Protein AF-A0A968YRN5-F1 (afdb_monomer_lite)

Secondary structure (DSSP, 8-state):
----------------TTSHHHHHHHHHHHTT------GGG----EEEHHHHHHHHHHHHTT-TT----HHHHHHHEEEESSTTGGG--GGGG-TT--SPPPPSS---S-SEEE-SEEEEEEETTTTEEEEEEESSHHHHHHHHHSTTSTTSTT-SEEEEEETTEEE-EEEEEE-TTS-EEE--HHHHHHT-S-TT---EEEEEEE--

pLDDT: mean 83.51, std 21.89, range [28.44, 98.69]

Sequence (208 aa):
MFSSKDLTIRADIAPFDSAQGAISSWLSGAEASGKLFPRNHLMSLMCTLSQIAEQAVAATADDPDGGLKIDELYRLLDVSGTQNKHIANRLNRDPNVYYFRPRESPLTGDEPIYGQFLSLAYGSHDPYALLQDYDNLALLEASILSDGGFVNPFTTFLIAFIDFRAVSYEITYRSRNNPVVLFNKQNQYDGSDSVREEYKERQLQWQR

Radius of gyration: 17.97 Å; chains: 1; bounding box: 48×43×48 Å

Structure (mmCIF, N/CA/C/O backbone):
data_AF-A0A968YRN5-F1
#
_entry.id   AF-A0A968YRN5-F1
#
loop_
_atom_site.group_PDB
_atom_site.id
_atom_site.type_symbol
_atom_site.label_atom_id
_atom_site.label_alt_id
_atom_site.label_comp_id
_atom_site.label_asym_id
_atom_site.label_entity_id
_atom_site.label_seq_id
_atom_site.pdbx_PDB_ins_code
_atom_site.Cartn_x
_atom_site.Cartn_y
_atom_site.Cartn_z
_atom_site.occupancy
_atom_site.B_iso_or_equiv
_atom_site.auth_seq_id
_atom_site.auth_comp_id
_atom_site.auth_asym_id
_atom_site.auth_atom_id
_atom_site.pdbx_PDB_model_num
ATOM 1 N N . MET A 1 1 ? 4.902 24.097 18.182 1.00 31.28 1 MET A N 1
ATOM 2 C CA . MET A 1 1 ? 3.453 23.957 18.429 1.00 31.28 1 MET A CA 1
ATOM 3 C C . MET A 1 1 ? 2.832 23.733 17.061 1.00 31.28 1 MET A C 1
ATOM 5 O O . MET A 1 1 ? 2.596 24.699 16.349 1.00 31.28 1 MET A O 1
ATOM 9 N N . PHE A 1 2 ? 2.771 22.477 16.617 1.00 28.44 2 PHE A N 1
ATOM 10 C CA . PHE A 1 2 ? 2.291 22.124 15.279 1.00 28.44 2 PHE A CA 1
ATOM 11 C C . PHE A 1 2 ? 0.828 21.693 15.385 1.00 28.44 2 PHE A C 1
ATOM 13 O O . PHE A 1 2 ? 0.452 20.994 16.321 1.00 28.44 2 PHE A O 1
ATOM 20 N N . SER A 1 3 ? -0.000 22.206 14.479 1.00 30.12 3 SER A N 1
ATOM 21 C CA . SER A 1 3 ? -1.432 21.920 14.400 1.00 30.12 3 SER A CA 1
ATOM 22 C C . SER A 1 3 ? -1.632 20.479 13.934 1.00 30.12 3 SER A C 1
ATOM 24 O O . SER A 1 3 ? -1.200 20.153 12.832 1.00 30.12 3 SER A O 1
ATOM 26 N N . SER A 1 4 ? -2.306 19.644 14.730 1.00 31.81 4 SER A N 1
ATOM 27 C CA . SER A 1 4 ? -2.742 18.304 14.321 1.00 31.81 4 SER A CA 1
ATOM 28 C C . SER A 1 4 ? -3.777 18.439 13.202 1.00 31.81 4 SER A C 1
ATOM 30 O O . SER A 1 4 ? -4.922 18.821 13.449 1.00 31.81 4 SER A O 1
ATOM 32 N N . LYS A 1 5 ? -3.374 18.203 11.956 1.00 39.28 5 LYS A N 1
ATOM 33 C CA . LYS A 1 5 ? -4.322 17.940 10.873 1.00 39.28 5 LYS A CA 1
ATOM 34 C C . LYS A 1 5 ? -4.472 16.429 10.770 1.00 39.28 5 LYS A C 1
ATOM 36 O O . LYS A 1 5 ? -3.469 15.723 10.759 1.00 39.28 5 LYS A O 1
ATOM 41 N N . ASP A 1 6 ? -5.712 15.958 10.750 1.00 45.03 6 ASP A N 1
ATOM 42 C CA . ASP A 1 6 ? -6.029 14.549 10.554 1.00 45.03 6 ASP A CA 1
ATOM 43 C C . ASP A 1 6 ? -5.415 14.066 9.237 1.00 45.03 6 ASP A C 1
ATOM 45 O O . ASP A 1 6 ? -5.798 14.524 8.160 1.00 45.03 6 ASP A O 1
ATOM 49 N N . LEU A 1 7 ? -4.462 13.136 9.331 1.00 41.16 7 LEU A N 1
ATOM 50 C CA . LEU A 1 7 ? -3.933 12.371 8.204 1.00 41.16 7 LEU A CA 1
ATOM 51 C C . LEU A 1 7 ? -4.995 11.350 7.779 1.00 41.16 7 LEU A C 1
ATOM 53 O O . LEU A 1 7 ? -4.900 10.150 8.017 1.00 41.16 7 LEU A O 1
ATOM 57 N N . THR A 1 8 ? -6.075 11.867 7.203 1.00 49.34 8 THR A N 1
ATOM 58 C CA . THR A 1 8 ? -6.992 11.081 6.387 1.00 49.34 8 THR A CA 1
ATOM 59 C C . THR A 1 8 ? -6.392 11.040 4.990 1.00 49.34 8 THR A C 1
ATOM 61 O O . THR A 1 8 ? -6.122 12.096 4.422 1.00 49.34 8 THR A O 1
ATOM 64 N N . ILE A 1 9 ? -6.203 9.849 4.420 1.00 45.38 9 ILE A N 1
ATOM 65 C CA . ILE A 1 9 ? -5.901 9.701 2.991 1.00 45.38 9 ILE A CA 1
ATOM 66 C C . ILE A 1 9 ? -7.139 10.199 2.234 1.00 45.38 9 ILE A C 1
ATOM 68 O O . ILE A 1 9 ? -8.093 9.449 2.019 1.00 45.38 9 ILE A O 1
ATOM 72 N N . ARG A 1 10 ? -7.174 11.494 1.913 1.00 37.00 10 ARG A N 1
ATOM 73 C CA . ARG A 1 10 ? -8.228 12.124 1.117 1.00 37.00 10 ARG A CA 1
ATOM 74 C C . ARG A 1 10 ? -7.795 12.065 -0.332 1.00 37.00 10 ARG A C 1
ATOM 76 O O . ARG A 1 10 ? -7.023 12.890 -0.800 1.00 37.00 10 ARG A O 1
ATOM 83 N N . ALA A 1 11 ? -8.271 11.053 -1.039 1.00 36.88 11 ALA A N 1
ATOM 84 C CA . ALA A 1 11 ? -8.127 11.020 -2.476 1.00 36.88 11 ALA A CA 1
ATOM 85 C C . ALA A 1 11 ? -9.247 11.894 -3.068 1.00 36.88 11 ALA A C 1
ATOM 87 O O . ALA A 1 11 ? -10.305 11.386 -3.430 1.00 36.88 11 ALA A O 1
ATOM 88 N N . ASP A 1 12 ? -9.033 13.211 -3.152 1.00 31.77 12 ASP A N 1
ATOM 89 C CA . ASP A 1 12 ? -9.862 14.090 -3.991 1.00 31.77 12 ASP A CA 1
ATOM 90 C C . ASP A 1 12 ? -9.529 13.794 -5.466 1.00 31.77 12 ASP A C 1
ATOM 92 O O . ASP A 1 12 ? -8.864 14.554 -6.170 1.00 31.77 12 ASP A O 1
ATOM 96 N N . ILE A 1 13 ? -9.938 12.614 -5.935 1.00 39.38 13 ILE A N 1
ATOM 97 C CA . ILE A 1 13 ? -9.796 12.204 -7.329 1.00 39.38 13 ILE A CA 1
ATOM 98 C C . ILE A 1 13 ? -10.932 12.873 -8.096 1.00 39.38 13 ILE A C 1
ATOM 100 O O . ILE A 1 13 ? -12.109 12.613 -7.838 1.00 39.38 13 ILE A O 1
ATOM 104 N N . ALA A 1 14 ? -10.582 13.737 -9.051 1.00 31.06 14 ALA A N 1
ATOM 105 C CA . ALA A 1 14 ? -11.546 14.343 -9.961 1.00 31.06 14 ALA A CA 1
ATOM 106 C C . ALA A 1 14 ? -12.460 13.257 -10.571 1.00 31.06 14 ALA A C 1
ATOM 108 O O . ALA A 1 14 ? -11.957 12.223 -11.027 1.00 31.06 14 ALA A O 1
ATOM 109 N N . PRO A 1 15 ? -13.792 13.449 -10.593 1.00 30.72 15 PRO A N 1
ATOM 110 C CA . PRO A 1 15 ? -14.702 12.430 -11.087 1.00 30.72 15 PRO A CA 1
ATOM 111 C C . PRO A 1 15 ? -14.447 12.176 -12.575 1.00 30.72 15 PRO A C 1
ATOM 113 O O . PRO A 1 15 ? -14.659 13.040 -13.424 1.00 30.72 15 PRO A O 1
ATOM 116 N N . PHE A 1 16 ? -14.007 10.960 -12.901 1.00 37.69 16 PHE A N 1
ATOM 117 C CA . PHE A 1 16 ? -14.060 10.451 -14.268 1.00 37.69 16 PHE A CA 1
ATOM 118 C C . PHE A 1 16 ? -15.520 10.063 -14.552 1.00 37.69 16 PHE A C 1
ATOM 120 O O . PHE A 1 16 ? -15.963 8.949 -14.246 1.00 37.69 16 PHE A O 1
ATOM 127 N N . ASP A 1 17 ? -16.290 11.035 -15.044 1.00 40.09 17 ASP A N 1
ATOM 128 C CA . ASP A 1 17 ? -17.715 10.917 -15.357 1.00 40.09 17 ASP A CA 1
ATOM 129 C C . ASP A 1 17 ? -17.948 9.834 -16.425 1.00 40.09 17 ASP A C 1
ATOM 131 O O . ASP A 1 17 ? -17.623 10.016 -17.598 1.00 40.09 17 ASP A O 1
ATOM 135 N N . SER A 1 18 ? -18.460 8.669 -15.999 1.00 38.66 18 SER A N 1
ATOM 136 C CA . SER A 1 18 ? -19.263 7.710 -16.801 1.00 38.66 18 SER A CA 1
ATOM 137 C C . SER A 1 18 ? -19.484 6.337 -16.135 1.00 38.66 18 SER A C 1
ATOM 139 O O . SER A 1 18 ? -20.292 5.561 -16.637 1.00 38.66 18 SER A O 1
ATOM 141 N N . ALA A 1 19 ? -18.847 6.013 -14.998 1.00 42.69 19 ALA A N 1
ATOM 142 C CA . ALA A 1 19 ? -18.940 4.664 -14.397 1.00 42.69 19 ALA A CA 1
ATOM 143 C C . ALA A 1 19 ? -19.645 4.572 -13.023 1.00 42.69 19 ALA A C 1
ATOM 145 O O . ALA A 1 19 ? -19.962 3.470 -12.572 1.00 42.69 19 ALA A O 1
ATOM 146 N N . GLN A 1 20 ? -19.931 5.696 -12.351 1.00 42.44 20 GLN A N 1
ATOM 147 C CA . GLN A 1 20 ? -20.447 5.692 -10.967 1.00 42.44 20 GLN A CA 1
ATOM 148 C C . GLN A 1 20 ? -21.847 5.059 -10.826 1.00 42.44 20 GLN A C 1
ATOM 150 O O . GLN A 1 20 ? -22.146 4.451 -9.800 1.00 42.44 20 GLN A O 1
ATOM 155 N N . GLY A 1 21 ? -22.677 5.101 -11.875 1.00 36.44 21 GLY A N 1
ATOM 156 C CA . GLY A 1 21 ? -23.994 4.449 -11.875 1.00 36.44 21 GLY A CA 1
ATOM 157 C C . GLY A 1 21 ? -23.947 2.913 -11.907 1.00 36.44 21 GLY A C 1
ATOM 158 O O . GLY A 1 21 ? 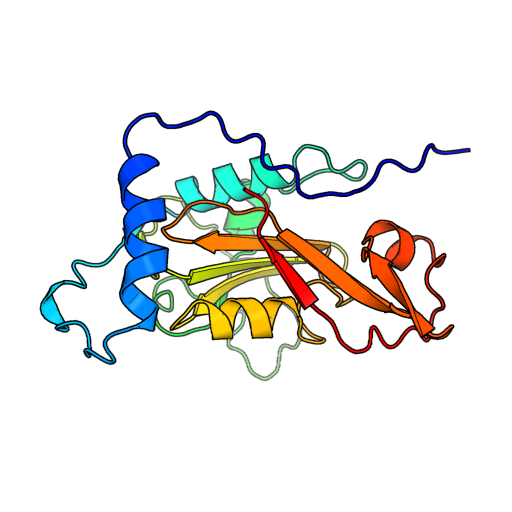-24.886 2.265 -11.451 1.00 36.44 21 GLY A O 1
ATOM 159 N N . ALA A 1 22 ? -22.861 2.313 -12.405 1.00 45.03 22 ALA A N 1
ATOM 160 C CA . ALA A 1 22 ? -22.759 0.860 -12.556 1.00 45.03 22 ALA A CA 1
ATOM 161 C C . ALA A 1 22 ? -22.313 0.158 -11.260 1.00 45.03 22 ALA A C 1
ATOM 163 O O . ALA A 1 22 ? -22.795 -0.930 -10.951 1.00 45.03 22 ALA A O 1
ATOM 164 N N . ILE A 1 23 ? -21.450 0.795 -10.463 1.00 45.28 23 ILE A N 1
ATOM 165 C CA . ILE A 1 23 ? -20.822 0.176 -9.283 1.00 45.28 23 ILE A CA 1
ATOM 166 C C . ILE A 1 23 ? -21.819 0.047 -8.114 1.00 45.28 23 ILE A C 1
ATOM 168 O O . ILE A 1 23 ? -21.906 -1.007 -7.483 1.00 45.28 23 ILE A O 1
ATOM 172 N N . SER A 1 24 ? -22.661 1.064 -7.880 1.00 45.34 24 SER A N 1
ATOM 173 C CA . SER A 1 24 ? -23.680 1.028 -6.814 1.00 45.34 24 SER A CA 1
ATOM 174 C C . SER A 1 24 ? -24.772 -0.021 -7.056 1.00 45.34 24 SER A C 1
ATOM 176 O O . SER A 1 24 ? -25.345 -0.531 -6.099 1.00 45.34 24 SER A O 1
ATOM 178 N N . SER A 1 25 ? -25.065 -0.352 -8.317 1.00 48.12 25 SER A N 1
ATOM 179 C CA . SER A 1 25 ? -26.022 -1.406 -8.676 1.00 48.12 25 SER A CA 1
ATOM 180 C C . SER A 1 25 ? -25.435 -2.815 -8.522 1.00 48.12 25 SER A C 1
ATOM 182 O O . SER A 1 25 ? -26.197 -3.774 -8.396 1.00 48.12 25 SER A O 1
ATOM 184 N N . TRP A 1 26 ? -24.108 -2.959 -8.563 1.00 46.97 26 TRP A N 1
ATOM 185 C CA . TRP A 1 26 ? -23.420 -4.253 -8.534 1.00 46.97 26 TRP A CA 1
ATOM 186 C C . TRP A 1 26 ? -23.184 -4.767 -7.110 1.00 46.97 26 TRP A C 1
ATOM 188 O O . TRP A 1 26 ? -23.386 -5.954 -6.849 1.00 46.97 26 TRP A O 1
ATOM 198 N N . LEU A 1 27 ? -22.840 -3.880 -6.170 1.00 43.62 27 LEU A N 1
ATOM 199 C CA . LEU A 1 27 ? -22.570 -4.263 -4.778 1.00 43.62 27 LEU A CA 1
ATOM 200 C C . LEU A 1 27 ? -23.826 -4.751 -4.035 1.00 43.62 27 LEU A C 1
ATOM 202 O O . LEU A 1 27 ? -23.735 -5.653 -3.211 1.00 43.62 27 LEU A O 1
ATOM 206 N N . SER A 1 28 ? -25.015 -4.244 -4.374 1.00 49.50 28 SER A N 1
ATOM 207 C CA . SER A 1 28 ? -26.273 -4.662 -3.730 1.00 49.50 28 SER A CA 1
ATOM 208 C C . SER A 1 28 ? -26.855 -5.982 -4.265 1.00 49.50 28 SER A C 1
ATOM 210 O O . SER A 1 28 ? -27.760 -6.539 -3.650 1.00 49.50 28 SER A O 1
ATOM 212 N N . GLY A 1 29 ? -26.380 -6.484 -5.412 1.00 43.81 29 GLY A N 1
ATOM 213 C CA . GLY A 1 29 ? -26.919 -7.693 -6.057 1.00 43.81 29 GLY A CA 1
ATOM 214 C C . GLY A 1 29 ? -26.099 -8.968 -5.831 1.00 43.81 29 GLY A C 1
ATOM 215 O O . GLY A 1 29 ? -26.634 -10.075 -5.939 1.00 43.81 29 GLY A O 1
ATOM 216 N N . ALA A 1 30 ? -24.807 -8.837 -5.519 1.00 47.12 30 ALA A N 1
ATOM 217 C CA . ALA A 1 30 ? -23.885 -9.970 -5.431 1.00 47.12 30 ALA A CA 1
ATOM 218 C C . ALA A 1 30 ? -24.020 -10.783 -4.128 1.00 47.12 30 ALA A C 1
ATOM 220 O O . ALA A 1 30 ? -23.778 -11.990 -4.146 1.00 47.12 30 ALA A O 1
ATOM 221 N N . GLU A 1 31 ? -24.485 -10.178 -3.030 1.00 47.06 31 GLU A N 1
ATOM 222 C CA . GLU A 1 31 ? -24.644 -10.871 -1.739 1.00 47.06 31 GLU A CA 1
ATOM 223 C C . GLU A 1 31 ? -25.783 -11.910 -1.729 1.00 47.06 31 GLU A C 1
ATOM 225 O O . GLU A 1 31 ? -25.798 -12.805 -0.887 1.00 47.06 31 GLU A O 1
ATOM 230 N N . ALA A 1 32 ? -26.721 -11.858 -2.683 1.00 46.09 32 ALA A N 1
ATOM 231 C CA . ALA A 1 32 ? -27.958 -12.637 -2.596 1.00 46.09 32 ALA A CA 1
ATOM 232 C C . ALA A 1 32 ? -27.962 -13.990 -3.338 1.00 46.09 32 ALA A C 1
ATOM 234 O O . ALA A 1 32 ? -28.905 -14.757 -3.151 1.00 46.09 32 ALA A O 1
ATOM 235 N N . SER A 1 33 ? -26.986 -14.310 -4.204 1.00 48.47 33 SER A N 1
ATOM 236 C CA . SER A 1 33 ? -27.190 -15.413 -5.173 1.00 48.47 33 SER A CA 1
ATOM 237 C C . SER A 1 33 ? -26.200 -16.576 -5.176 1.00 48.47 33 SER A C 1
ATOM 239 O O . SER A 1 33 ? -26.495 -17.567 -5.842 1.00 48.47 33 SER A O 1
ATOM 241 N N . GLY A 1 34 ? -25.066 -16.525 -4.468 1.00 47.88 34 GLY A N 1
ATOM 242 C CA . GLY A 1 34 ? -24.124 -17.660 -4.409 1.00 47.88 34 GLY A CA 1
ATOM 243 C C . GLY A 1 34 ? -23.672 -18.202 -5.779 1.00 47.88 34 GLY A C 1
ATOM 244 O O . GLY A 1 34 ? -23.211 -19.339 -5.882 1.00 47.88 34 GLY A O 1
ATOM 245 N N . LYS A 1 35 ? -23.835 -17.424 -6.858 1.00 45.25 35 LYS A N 1
ATOM 246 C CA . LYS A 1 35 ? -23.480 -17.842 -8.211 1.00 45.25 35 LYS A CA 1
ATOM 247 C C . LYS A 1 35 ? -21.994 -17.596 -8.424 1.00 45.25 35 LYS A C 1
ATOM 249 O O . LYS A 1 35 ? -21.553 -16.456 -8.510 1.00 45.25 35 LYS A O 1
ATOM 254 N N . LEU A 1 36 ? -21.244 -18.690 -8.544 1.00 47.19 36 LEU A N 1
ATOM 255 C CA . LEU A 1 36 ? -19.905 -18.708 -9.129 1.00 47.19 36 LEU A CA 1
ATOM 256 C C . LEU A 1 36 ? -19.947 -17.966 -10.470 1.00 47.19 36 LEU A C 1
ATOM 258 O O . LEU A 1 36 ? -20.585 -18.423 -11.423 1.00 47.19 36 LEU A O 1
ATOM 262 N N . PHE A 1 37 ? -19.295 -16.807 -10.528 1.00 48.84 37 PHE A N 1
ATOM 263 C CA . PHE A 1 37 ? -19.162 -16.040 -11.757 1.00 48.84 37 PHE A CA 1
ATOM 264 C C . PHE A 1 37 ? -18.424 -16.887 -12.811 1.00 48.84 37 PHE A C 1
ATOM 266 O O . PHE A 1 37 ? -17.417 -17.531 -12.494 1.00 48.84 37 PHE A O 1
ATOM 273 N N . PRO A 1 38 ? -18.910 -16.940 -14.065 1.00 48.22 38 PRO A N 1
ATOM 274 C CA . PRO A 1 38 ? -18.258 -17.712 -15.112 1.00 48.22 38 PRO A CA 1
ATOM 275 C C . PRO A 1 38 ? -16.843 -17.172 -15.371 1.00 48.22 38 PRO A C 1
ATOM 277 O O . PRO A 1 38 ? -16.665 -16.002 -15.705 1.00 48.22 38 PRO A O 1
ATOM 280 N N . ARG A 1 39 ? -15.844 -18.064 -15.277 1.00 49.31 39 ARG A N 1
ATOM 281 C CA . ARG A 1 39 ? -14.395 -17.817 -15.473 1.00 49.31 39 ARG A CA 1
ATOM 282 C C . ARG A 1 39 ? -14.017 -17.047 -16.751 1.00 49.31 39 ARG A C 1
ATOM 284 O O . ARG A 1 39 ? -12.911 -16.531 -16.829 1.00 49.31 39 ARG A O 1
ATOM 291 N N . ASN A 1 40 ? -14.913 -16.944 -17.732 1.00 45.72 40 ASN A N 1
ATOM 292 C CA . ASN A 1 40 ? -14.631 -16.362 -19.047 1.00 45.72 40 ASN A CA 1
ATOM 293 C C . ASN A 1 40 ? -14.912 -14.849 -19.152 1.00 45.72 40 ASN A C 1
ATOM 295 O O . ASN A 1 40 ? -14.688 -14.279 -20.216 1.00 45.72 40 ASN A O 1
ATOM 299 N N . HIS A 1 41 ? -15.362 -14.188 -18.076 1.00 47.00 41 HIS A N 1
ATOM 300 C CA . HIS A 1 41 ? -15.411 -12.717 -18.000 1.00 47.00 41 HIS A CA 1
ATOM 301 C C . HIS A 1 41 ? -14.213 -12.086 -17.278 1.00 47.00 41 HIS A C 1
ATOM 303 O O . HIS A 1 41 ? -14.135 -10.867 -17.177 1.00 47.00 41 HIS A O 1
ATOM 309 N N . LEU A 1 42 ? -13.217 -12.897 -16.908 1.00 50.34 42 LEU A N 1
ATOM 310 C CA . LEU A 1 42 ? -11.849 -12.448 -16.648 1.00 50.34 42 LEU A CA 1
ATOM 311 C C . LEU A 1 42 ? -11.151 -12.095 -17.978 1.00 50.34 42 LEU A C 1
ATOM 313 O O . LEU A 1 42 ? -10.061 -12.585 -18.268 1.00 50.34 42 LEU A O 1
ATOM 317 N N . MET A 1 43 ? -11.775 -11.263 -18.827 1.00 50.66 43 MET A N 1
ATOM 318 C CA . MET A 1 43 ? -10.963 -10.418 -19.700 1.00 50.66 43 MET A CA 1
ATOM 319 C C . MET A 1 43 ? -10.163 -9.576 -18.730 1.00 50.66 43 MET A C 1
ATOM 321 O O . MET A 1 43 ? -10.747 -8.770 -18.014 1.00 50.66 43 MET A O 1
ATOM 325 N N . SER A 1 44 ? -8.883 -9.920 -18.615 1.00 59.19 44 SER A N 1
ATOM 326 C CA . SER A 1 44 ? -7.979 -9.432 -17.592 1.00 59.19 44 SER A CA 1
ATOM 327 C C . SER A 1 44 ? -8.203 -7.944 -17.387 1.00 59.19 44 SER A C 1
ATOM 329 O O . SER A 1 44 ? -7.821 -7.144 -18.242 1.00 59.19 44 SER A O 1
ATOM 331 N N . LEU A 1 45 ? -8.863 -7.586 -16.282 1.00 79.06 45 LEU A N 1
ATOM 332 C CA . LEU A 1 45 ? -8.838 -6.222 -15.793 1.00 79.06 45 LEU A CA 1
ATOM 333 C C . LEU A 1 45 ? -7.347 -5.879 -15.751 1.00 79.06 45 LEU A C 1
ATOM 335 O O . LEU A 1 45 ? -6.554 -6.607 -15.145 1.00 79.06 45 LEU A O 1
ATOM 339 N N . MET A 1 46 ? -6.965 -4.877 -16.535 1.00 90.56 46 MET A N 1
ATOM 340 C CA . MET A 1 46 ? -5.586 -4.463 -16.719 1.00 90.56 46 MET A CA 1
ATOM 341 C C . MET A 1 46 ? -5.537 -2.942 -16.723 1.00 90.56 46 MET A C 1
ATOM 343 O O . MET A 1 46 ? -6.331 -2.294 -17.407 1.00 90.56 46 MET A O 1
ATOM 347 N N . CYS A 1 47 ? -4.578 -2.393 -15.995 1.00 96.25 47 CYS A N 1
ATOM 348 C CA . CYS A 1 47 ? -4.137 -1.009 -16.121 1.00 96.25 47 CYS A CA 1
ATOM 349 C C . CYS A 1 47 ? -2.611 -0.989 -16.288 1.00 96.25 47 CYS A C 1
ATOM 351 O O . CYS A 1 47 ? -1.967 -2.041 -16.242 1.00 96.25 47 CYS A O 1
ATOM 353 N N . THR A 1 48 ? -2.023 0.181 -16.512 1.00 98.12 48 THR A N 1
ATOM 354 C CA . THR A 1 48 ? -0.565 0.341 -16.482 1.00 98.12 48 THR A CA 1
ATOM 355 C C . THR A 1 48 ? -0.092 0.678 -15.072 1.00 98.12 48 THR A C 1
ATOM 357 O O . THR A 1 48 ? -0.823 1.262 -14.268 1.00 98.12 48 THR A O 1
ATOM 360 N N . LEU A 1 49 ? 1.162 0.354 -14.765 1.00 98.44 49 LEU A N 1
ATOM 361 C CA . LEU A 1 49 ? 1.777 0.741 -13.500 1.00 98.44 49 LEU A CA 1
ATOM 362 C C . LEU A 1 49 ? 1.765 2.264 -13.294 1.00 98.44 49 LEU A C 1
ATOM 364 O O . LEU A 1 49 ? 1.551 2.717 -12.171 1.00 98.44 49 LEU A O 1
ATOM 368 N N . SER A 1 50 ? 1.931 3.052 -14.357 1.00 98.50 50 SER A N 1
ATOM 369 C CA . SER A 1 50 ? 1.842 4.513 -14.290 1.00 98.50 50 SER A CA 1
ATOM 370 C C . SER A 1 50 ? 0.502 5.000 -13.746 1.00 98.50 50 SER A C 1
ATOM 372 O O . SER A 1 50 ? 0.487 5.858 -12.868 1.00 98.50 50 SER A O 1
ATOM 374 N N . GLN A 1 51 ? -0.612 4.382 -14.151 1.00 98.06 51 GLN A N 1
ATOM 375 C CA . GLN A 1 51 ? -1.944 4.732 -13.647 1.00 98.06 51 GLN A CA 1
ATOM 376 C C . GLN A 1 51 ? -2.096 4.439 -12.148 1.00 98.06 51 GLN A C 1
ATOM 378 O O . GLN A 1 51 ? -2.761 5.190 -11.434 1.00 98.06 51 GLN A O 1
ATOM 383 N N . ILE A 1 52 ? -1.487 3.359 -11.650 1.00 98.38 52 ILE A N 1
ATOM 384 C CA . ILE A 1 52 ? -1.459 3.041 -10.213 1.00 98.38 52 ILE A CA 1
ATOM 385 C C . ILE A 1 52 ? -0.562 4.026 -9.457 1.00 98.38 52 ILE A C 1
ATOM 387 O O . ILE A 1 52 ? -0.955 4.539 -8.408 1.00 98.38 52 ILE A O 1
ATOM 391 N N . ALA A 1 53 ? 0.625 4.314 -9.992 1.00 98.38 53 ALA A N 1
ATOM 392 C CA . ALA A 1 53 ? 1.599 5.196 -9.362 1.00 98.38 53 ALA A CA 1
ATOM 393 C C . ALA A 1 53 ? 1.084 6.637 -9.251 1.00 98.38 53 ALA A C 1
ATOM 395 O O . ALA A 1 53 ? 1.179 7.229 -8.180 1.00 98.38 53 ALA A O 1
ATOM 396 N N . GLU A 1 54 ? 0.479 7.181 -10.307 1.00 98.44 54 GLU A N 1
ATOM 397 C CA . GLU A 1 54 ? -0.116 8.524 -10.303 1.00 98.44 54 GLU A CA 1
ATOM 398 C C . GLU A 1 54 ? -1.186 8.671 -9.214 1.00 98.44 54 GLU A C 1
ATOM 400 O O . GLU A 1 54 ? -1.182 9.645 -8.462 1.00 98.44 54 GLU A O 1
ATOM 405 N N . GLN A 1 55 ? -2.062 7.673 -9.076 1.00 98.31 55 GLN A N 1
ATOM 406 C CA . GLN A 1 55 ? -3.091 7.659 -8.036 1.00 98.31 55 GLN A CA 1
ATOM 407 C C . GLN A 1 55 ? -2.500 7.542 -6.626 1.00 98.31 55 GLN A C 1
ATOM 409 O O . GLN A 1 55 ? -2.974 8.212 -5.712 1.00 98.31 55 GLN A O 1
ATOM 414 N N . ALA A 1 56 ? -1.457 6.729 -6.435 1.00 98.06 56 ALA A N 1
ATOM 415 C CA . ALA A 1 56 ? -0.779 6.605 -5.144 1.00 98.06 56 ALA A CA 1
ATOM 416 C C . ALA A 1 56 ? -0.079 7.907 -4.723 1.00 98.06 56 ALA A C 1
ATOM 418 O O . ALA A 1 56 ? -0.149 8.309 -3.561 1.00 98.06 56 ALA A O 1
ATOM 419 N N . VAL A 1 57 ? 0.568 8.589 -5.672 1.00 97.81 57 VAL A N 1
ATOM 420 C CA . VAL A 1 57 ? 1.178 9.903 -5.437 1.00 97.81 57 VAL A CA 1
ATOM 421 C C . VAL A 1 57 ? 0.109 10.935 -5.094 1.00 97.81 57 VAL A C 1
ATOM 423 O O . VAL A 1 57 ? 0.250 11.646 -4.105 1.00 97.81 57 VAL A O 1
ATOM 426 N N . ALA A 1 58 ? -0.997 10.973 -5.842 1.00 97.44 58 ALA A N 1
ATOM 427 C CA . ALA A 1 58 ? -2.109 11.872 -5.543 1.00 97.44 58 ALA A CA 1
ATOM 428 C C . ALA A 1 58 ? -2.699 11.623 -4.143 1.00 97.44 58 ALA A C 1
ATOM 430 O O . ALA A 1 58 ? -2.913 12.569 -3.393 1.00 97.44 58 ALA A O 1
ATOM 431 N N . ALA A 1 59 ? -2.887 10.357 -3.753 1.00 96.25 59 ALA A N 1
ATOM 432 C CA . ALA A 1 59 ? -3.435 9.978 -2.449 1.00 96.25 59 ALA A CA 1
ATOM 433 C C . ALA A 1 59 ? -2.540 10.365 -1.255 1.00 96.25 59 ALA A C 1
ATOM 435 O O . ALA A 1 59 ? -3.009 10.383 -0.120 1.00 96.25 59 ALA A O 1
ATOM 436 N N . THR A 1 60 ? -1.261 10.658 -1.493 1.00 96.12 60 THR A N 1
ATOM 437 C CA . THR A 1 60 ? -0.276 10.987 -0.448 1.00 96.12 60 THR A CA 1
ATOM 438 C C . THR A 1 60 ? 0.239 12.424 -0.552 1.00 96.12 60 THR A C 1
ATOM 440 O O . THR A 1 60 ? 1.110 12.819 0.216 1.00 96.12 60 THR A O 1
ATOM 443 N N . ALA A 1 61 ? -0.297 13.229 -1.476 1.00 95.38 61 ALA A N 1
ATOM 444 C CA . ALA A 1 61 ? 0.205 14.570 -1.773 1.00 95.38 61 ALA A CA 1
ATOM 445 C C . ALA A 1 61 ? 0.075 15.559 -0.600 1.00 95.38 61 ALA A C 1
ATOM 447 O O . ALA A 1 61 ? 0.872 16.491 -0.500 1.00 95.38 61 ALA A O 1
ATOM 448 N N . ASP A 1 62 ? -0.901 15.337 0.284 1.00 91.62 62 ASP A N 1
ATOM 449 C CA . ASP A 1 62 ? -1.176 16.188 1.447 1.00 91.62 62 ASP A CA 1
ATOM 450 C C . ASP A 1 62 ? -0.366 15.806 2.700 1.00 91.62 62 ASP A C 1
ATOM 452 O O . ASP A 1 62 ? -0.537 16.429 3.754 1.00 91.62 62 ASP A O 1
ATOM 456 N N . ASP A 1 63 ? 0.510 14.797 2.616 1.00 90.00 63 ASP A N 1
ATOM 457 C CA . ASP A 1 63 ? 1.342 14.392 3.747 1.00 90.00 63 ASP A CA 1
ATOM 458 C C . ASP A 1 63 ? 2.370 15.494 4.099 1.00 90.00 63 ASP A C 1
ATOM 460 O O . ASP A 1 63 ? 3.121 15.947 3.225 1.00 90.00 63 ASP A O 1
ATOM 464 N N . PRO A 1 64 ? 2.422 15.954 5.365 1.00 86.12 64 PRO A N 1
ATOM 465 C CA . PRO A 1 64 ? 3.292 17.053 5.777 1.00 86.12 64 PRO A CA 1
ATOM 466 C C . PRO A 1 64 ? 4.788 16.715 5.720 1.00 86.12 64 PRO A C 1
ATOM 468 O O . PRO A 1 64 ? 5.597 17.634 5.574 1.00 86.12 64 PRO A O 1
ATOM 471 N N . ASP A 1 65 ? 5.155 15.435 5.813 1.00 84.06 65 ASP A N 1
ATOM 472 C CA . ASP A 1 65 ? 6.537 14.952 5.736 1.00 84.06 65 ASP A CA 1
ATOM 473 C C . ASP A 1 65 ? 6.949 14.601 4.291 1.00 84.06 65 ASP A C 1
ATOM 475 O O . ASP A 1 65 ? 8.109 14.274 4.018 1.00 84.06 65 ASP A O 1
ATOM 479 N N . GLY A 1 66 ? 6.017 14.763 3.348 1.00 85.62 66 GLY A N 1
ATOM 480 C CA . GLY A 1 66 ? 6.199 14.564 1.919 1.00 85.62 66 GLY A CA 1
ATOM 481 C C . GLY A 1 66 ? 5.530 13.285 1.422 1.00 85.62 66 GLY A C 1
ATOM 482 O O . GLY A 1 66 ? 5.722 12.199 1.963 1.00 85.62 66 GLY A O 1
ATOM 483 N N . GLY A 1 67 ? 4.765 13.417 0.339 1.00 91.56 67 GLY A N 1
ATOM 484 C CA . GLY A 1 67 ? 4.108 12.292 -0.319 1.00 91.56 67 GLY A CA 1
ATOM 485 C C . GLY A 1 67 ? 5.057 11.369 -1.085 1.00 91.56 67 GLY A C 1
ATOM 486 O O . GLY A 1 67 ? 6.250 11.638 -1.266 1.00 91.56 67 GLY A O 1
ATOM 487 N N . LEU A 1 68 ? 4.486 10.276 -1.588 1.00 94.81 68 LEU A N 1
ATOM 488 C CA . LEU A 1 68 ? 5.181 9.315 -2.434 1.00 94.81 68 LEU A CA 1
ATOM 489 C C . LEU A 1 68 ? 5.644 9.965 -3.749 1.00 94.81 68 LEU A C 1
ATOM 491 O O . LEU A 1 68 ? 4.987 10.862 -4.279 1.00 94.81 68 LEU A O 1
ATOM 495 N N . LYS A 1 69 ? 6.749 9.477 -4.321 1.00 96.44 69 LYS A N 1
ATOM 496 C CA . LYS A 1 69 ? 7.241 9.905 -5.639 1.00 96.44 69 LYS A CA 1
ATOM 497 C C . LYS A 1 69 ? 7.238 8.751 -6.637 1.00 96.44 69 LYS A C 1
ATOM 499 O O . LYS A 1 69 ? 7.516 7.607 -6.283 1.00 96.44 69 LYS A O 1
ATOM 504 N N . ILE A 1 70 ? 6.945 9.059 -7.902 1.00 97.56 70 ILE A N 1
ATOM 505 C CA . ILE A 1 70 ? 6.855 8.053 -8.975 1.00 97.56 70 ILE A CA 1
ATOM 506 C C . ILE A 1 70 ? 8.204 7.360 -9.210 1.00 97.56 70 ILE A C 1
ATOM 508 O O . ILE A 1 70 ? 8.255 6.139 -9.334 1.00 97.56 70 ILE A O 1
ATOM 512 N N . ASP A 1 71 ? 9.297 8.123 -9.259 1.00 97.19 71 ASP A N 1
ATOM 513 C CA . ASP A 1 71 ? 10.645 7.596 -9.497 1.00 97.19 71 ASP A CA 1
ATOM 514 C C . ASP A 1 71 ? 11.096 6.646 -8.380 1.00 97.19 71 ASP A C 1
ATOM 516 O O . ASP A 1 71 ? 11.678 5.591 -8.643 1.00 97.19 71 ASP A O 1
ATOM 520 N N . GLU A 1 72 ? 10.767 6.988 -7.136 1.00 96.19 72 GLU A N 1
ATOM 521 C CA . GLU A 1 72 ? 10.985 6.135 -5.974 1.00 96.19 72 GLU A CA 1
ATOM 522 C C . GLU A 1 72 ? 10.162 4.845 -6.053 1.00 96.19 72 GLU A C 1
ATOM 524 O O . GLU A 1 72 ? 10.720 3.754 -5.896 1.00 96.19 72 GLU A O 1
ATOM 529 N N . LEU A 1 73 ? 8.872 4.945 -6.390 1.00 97.44 73 LEU A N 1
ATOM 530 C CA . LEU A 1 73 ? 8.001 3.786 -6.582 1.00 97.44 73 LEU A CA 1
ATOM 531 C C . LEU A 1 73 ? 8.584 2.857 -7.653 1.00 97.44 73 LEU A C 1
ATOM 533 O O . LEU A 1 73 ? 8.807 1.682 -7.380 1.00 97.44 73 LEU A O 1
ATOM 537 N N . TYR A 1 74 ? 8.921 3.356 -8.842 1.00 98.38 74 TYR A N 1
ATOM 538 C CA . TYR A 1 74 ? 9.461 2.523 -9.928 1.00 98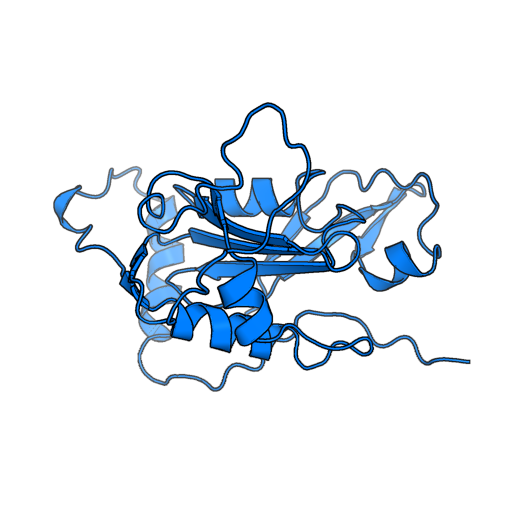.38 74 TYR A CA 1
ATOM 539 C C . TYR A 1 74 ? 10.794 1.862 -9.587 1.00 98.38 74 TYR A C 1
ATOM 541 O O . TYR A 1 74 ? 11.110 0.786 -10.106 1.00 98.38 74 TYR A O 1
ATOM 549 N N . ARG A 1 75 ? 11.585 2.486 -8.713 1.00 98.00 75 ARG A N 1
ATOM 550 C CA . ARG A 1 75 ? 12.856 1.940 -8.241 1.00 98.00 75 ARG A CA 1
ATOM 551 C C . ARG A 1 75 ? 12.672 0.872 -7.164 1.00 98.00 75 ARG A C 1
ATOM 553 O O . ARG A 1 75 ? 13.431 -0.098 -7.157 1.00 98.00 75 ARG A O 1
ATOM 560 N N . LEU A 1 76 ? 11.718 1.048 -6.253 1.00 97.88 76 LEU A N 1
ATOM 561 C CA . LEU A 1 76 ? 11.546 0.191 -5.075 1.00 97.88 76 LEU A CA 1
ATOM 562 C C . LEU A 1 76 ? 10.517 -0.922 -5.262 1.00 97.88 76 LEU A C 1
ATOM 564 O O . LEU A 1 76 ? 10.603 -1.924 -4.554 1.00 97.88 76 LEU A O 1
ATOM 568 N N . LEU A 1 77 ? 9.570 -0.763 -6.193 1.00 98.38 77 LEU A N 1
ATOM 569 C CA . LEU A 1 77 ? 8.406 -1.635 -6.294 1.00 98.38 77 LEU A CA 1
ATOM 570 C C . LEU A 1 77 ? 8.804 -3.097 -6.433 1.00 98.38 77 LEU A C 1
ATOM 572 O O . LEU A 1 77 ? 9.504 -3.494 -7.370 1.00 98.38 77 LEU A O 1
ATOM 576 N N . ASP A 1 78 ? 8.271 -3.904 -5.537 1.00 98.12 78 ASP A N 1
ATOM 577 C CA . ASP A 1 78 ? 8.190 -5.344 -5.645 1.00 98.12 78 ASP A CA 1
ATOM 578 C C . ASP A 1 78 ? 6.724 -5.780 -5.580 1.00 98.12 78 ASP A C 1
ATOM 580 O O . ASP A 1 78 ? 5.819 -4.974 -5.353 1.00 98.12 78 ASP A O 1
ATOM 584 N N . VAL A 1 79 ? 6.486 -7.066 -5.804 1.00 97.88 79 VAL A N 1
ATOM 585 C CA . VAL A 1 79 ? 5.145 -7.640 -5.831 1.00 97.88 79 VAL A CA 1
ATOM 586 C C . VAL A 1 79 ? 5.023 -8.873 -4.953 1.00 97.88 79 VAL A C 1
ATOM 588 O O . VAL A 1 79 ? 5.922 -9.718 -4.899 1.00 97.88 79 VAL A O 1
ATOM 591 N N . SER A 1 80 ? 3.859 -8.995 -4.328 1.00 96.19 80 SER A N 1
ATOM 592 C CA . SER A 1 80 ? 3.373 -10.197 -3.657 1.00 96.19 80 SER A CA 1
ATOM 593 C C . SER A 1 80 ? 2.063 -10.644 -4.309 1.00 96.19 80 SER A C 1
ATOM 595 O O . SER A 1 80 ? 1.366 -9.843 -4.923 1.00 96.19 80 SER A O 1
ATOM 597 N N . GLY A 1 81 ? 1.729 -11.928 -4.192 1.00 93.19 81 GLY A N 1
ATOM 598 C CA . GLY A 1 81 ? 0.568 -12.516 -4.863 1.00 93.19 81 GLY A CA 1
ATOM 599 C C . GLY A 1 81 ? 0.932 -13.246 -6.152 1.00 93.19 81 GLY A C 1
ATOM 600 O O . GLY A 1 81 ? 2.072 -13.687 -6.342 1.00 93.19 81 GLY A O 1
ATOM 601 N N . THR A 1 82 ? -0.061 -13.484 -7.009 1.00 93.19 82 THR A N 1
ATOM 602 C CA . THR A 1 82 ? 0.098 -14.374 -8.173 1.00 93.19 82 THR A CA 1
ATOM 603 C C . THR A 1 82 ? -0.053 -13.674 -9.505 1.00 93.19 82 THR A C 1
ATOM 605 O O . THR A 1 82 ? 0.599 -14.095 -10.463 1.00 93.19 82 THR A O 1
ATOM 608 N N . GLN A 1 83 ? -0.840 -12.604 -9.562 1.00 96.19 83 GLN A N 1
ATOM 609 C CA . GLN A 1 83 ? -1.229 -11.980 -10.821 1.00 96.19 83 GLN A CA 1
ATOM 610 C C . GLN A 1 83 ? -0.138 -11.064 -11.378 1.00 96.19 83 GLN A C 1
ATOM 612 O O . GLN A 1 83 ? -0.000 -10.958 -12.591 1.00 96.19 83 GLN A O 1
ATOM 617 N N . ASN A 1 84 ? 0.690 -10.474 -10.509 1.00 97.50 84 ASN A N 1
ATOM 618 C CA . ASN A 1 84 ? 1.713 -9.502 -10.912 1.00 97.50 84 ASN A CA 1
ATOM 619 C C . ASN A 1 84 ? 3.154 -10.035 -10.858 1.00 97.50 84 ASN A C 1
ATOM 621 O O . ASN A 1 84 ? 4.113 -9.269 -10.897 1.00 97.50 84 ASN A O 1
ATOM 625 N N . LYS A 1 85 ? 3.348 -11.360 -10.791 1.00 96.94 85 LYS A N 1
ATOM 626 C CA . LYS A 1 85 ? 4.679 -11.992 -10.662 1.00 96.94 85 LYS A CA 1
ATOM 627 C C . LYS A 1 85 ? 5.656 -11.647 -11.792 1.00 96.94 85 LYS A C 1
ATOM 629 O O . LYS A 1 85 ? 6.865 -11.737 -11.586 1.00 96.94 85 LYS A O 1
ATOM 634 N N . HIS A 1 86 ? 5.161 -11.279 -12.974 1.00 96.88 86 HIS A N 1
ATOM 635 C CA . HIS A 1 86 ? 5.981 -10.909 -14.133 1.00 96.88 86 HIS A CA 1
ATOM 636 C C . HIS A 1 86 ? 6.822 -9.655 -13.891 1.00 96.88 86 HIS A C 1
ATOM 638 O O . HIS A 1 86 ? 7.908 -9.554 -14.456 1.00 96.88 86 HIS A O 1
ATOM 644 N N . ILE A 1 87 ? 6.369 -8.751 -13.018 1.00 97.38 87 ILE A N 1
ATOM 645 C CA . ILE A 1 87 ? 7.126 -7.563 -12.616 1.00 97.38 87 ILE A CA 1
ATOM 646 C C . ILE A 1 87 ? 7.856 -7.735 -11.285 1.00 97.38 87 ILE A C 1
ATOM 648 O O . ILE A 1 87 ? 8.326 -6.749 -10.747 1.00 97.38 87 ILE A O 1
ATOM 652 N N . ALA A 1 88 ? 7.994 -8.934 -10.719 1.00 97.31 88 ALA A N 1
ATOM 653 C CA . ALA A 1 88 ? 8.696 -9.120 -9.443 1.00 97.31 88 ALA A CA 1
ATOM 654 C C . ALA A 1 88 ? 10.160 -8.637 -9.466 1.00 97.31 88 ALA A C 1
ATOM 656 O O . ALA A 1 88 ? 10.884 -8.853 -10.444 1.00 97.31 88 ALA A O 1
ATOM 657 N N . ASN A 1 89 ? 10.633 -8.040 -8.364 1.00 97.00 89 ASN A N 1
ATOM 658 C CA . ASN A 1 89 ? 12.045 -7.699 -8.213 1.00 97.00 89 ASN A CA 1
ATOM 659 C C . ASN A 1 89 ? 12.838 -8.941 -7.781 1.00 97.00 89 ASN A C 1
ATOM 661 O O . ASN A 1 89 ? 12.751 -9.405 -6.644 1.00 97.00 89 ASN A O 1
ATOM 665 N N . ARG A 1 90 ? 13.651 -9.484 -8.692 1.00 94.81 90 ARG A N 1
ATOM 666 C CA . ARG A 1 90 ? 14.432 -10.710 -8.448 1.00 94.81 90 ARG A CA 1
ATOM 667 C C . ARG A 1 90 ? 15.442 -10.568 -7.307 1.00 94.81 90 ARG A C 1
ATOM 669 O O . ARG A 1 90 ? 15.769 -11.572 -6.681 1.00 94.81 90 ARG A O 1
ATOM 676 N N . LEU A 1 91 ? 15.904 -9.351 -7.014 1.00 94.50 91 LEU A N 1
ATOM 677 C CA . LEU A 1 91 ? 16.859 -9.090 -5.932 1.00 94.50 91 LEU A CA 1
ATOM 678 C C . LEU A 1 91 ? 16.271 -9.375 -4.543 1.00 94.50 91 LEU A C 1
ATOM 680 O O . LEU A 1 91 ? 17.020 -9.690 -3.623 1.00 94.50 91 LEU A O 1
ATOM 684 N N . ASN A 1 92 ? 14.942 -9.330 -4.421 1.00 95.12 92 ASN A N 1
ATOM 685 C CA . ASN A 1 92 ? 14.192 -9.588 -3.191 1.00 95.12 92 ASN A CA 1
ATOM 686 C C . ASN A 1 92 ? 13.731 -11.052 -3.085 1.00 95.12 92 ASN A C 1
ATOM 688 O O . ASN A 1 92 ? 12.764 -11.364 -2.392 1.00 95.12 92 ASN A O 1
ATOM 692 N N . ARG A 1 93 ? 14.338 -11.963 -3.854 1.00 93.62 93 ARG A N 1
ATOM 693 C CA . ARG A 1 93 ? 14.058 -13.410 -3.797 1.00 93.62 93 ARG A CA 1
ATOM 694 C C . ARG A 1 93 ? 15.212 -14.208 -3.193 1.00 93.62 93 ARG A C 1
ATOM 696 O O . ARG A 1 93 ? 15.106 -15.425 -3.079 1.00 93.62 93 ARG A O 1
ATOM 703 N N . ASP A 1 94 ? 16.296 -13.535 -2.813 1.00 91.12 94 ASP A N 1
ATOM 704 C CA . ASP A 1 94 ? 17.401 -14.145 -2.079 1.00 91.12 94 ASP A CA 1
ATOM 705 C C . ASP A 1 94 ? 16.961 -14.431 -0.631 1.00 91.12 94 ASP A C 1
ATOM 707 O O . ASP A 1 94 ? 16.665 -13.490 0.106 1.00 91.12 94 ASP A O 1
ATOM 711 N N . PRO A 1 95 ? 16.918 -15.704 -0.194 1.00 89.31 95 PRO A N 1
ATOM 712 C CA . PRO A 1 95 ? 16.471 -16.062 1.151 1.00 89.31 95 PRO A CA 1
ATOM 713 C C . PRO A 1 95 ? 17.425 -15.593 2.260 1.00 89.31 95 PRO A C 1
ATOM 715 O O . PRO A 1 95 ? 17.074 -15.675 3.432 1.00 89.31 95 PRO A O 1
ATOM 718 N N . ASN A 1 96 ? 18.625 -15.114 1.917 1.00 91.75 96 ASN A N 1
ATOM 719 C CA . ASN A 1 96 ? 19.593 -14.587 2.879 1.00 91.75 96 ASN A CA 1
ATOM 720 C C . ASN A 1 96 ? 19.464 -13.069 3.080 1.00 91.75 96 ASN A C 1
ATOM 722 O O . ASN A 1 96 ? 20.300 -12.462 3.754 1.00 91.75 96 ASN A O 1
ATOM 726 N N . VAL A 1 97 ? 18.455 -12.441 2.470 1.00 84.94 97 VAL A N 1
ATOM 727 C CA . VAL A 1 97 ? 18.252 -10.991 2.469 1.00 84.94 97 VAL A CA 1
ATOM 728 C C . VAL A 1 97 ? 16.909 -10.677 3.110 1.00 84.94 97 VAL A C 1
ATOM 730 O O . VAL A 1 97 ? 15.868 -11.126 2.644 1.00 84.94 97 VAL A O 1
ATOM 733 N N . TYR A 1 98 ? 16.947 -9.885 4.181 1.00 85.44 98 TYR A N 1
ATOM 734 C CA . TYR A 1 98 ? 15.781 -9.573 5.017 1.00 85.44 98 TYR A CA 1
ATOM 735 C C . TYR A 1 98 ? 15.293 -8.121 4.872 1.00 85.44 98 TYR A C 1
ATOM 737 O O . TYR A 1 98 ? 14.550 -7.643 5.720 1.00 85.44 98 TYR A O 1
ATOM 745 N N . TYR A 1 99 ? 15.734 -7.417 3.828 1.00 88.44 99 TYR A N 1
ATOM 746 C CA . TYR A 1 99 ? 15.360 -6.033 3.517 1.00 88.44 99 TYR A CA 1
ATOM 747 C C . TYR A 1 99 ? 15.035 -5.900 2.026 1.00 88.44 99 TYR A C 1
ATOM 749 O O . TYR A 1 99 ? 15.465 -6.724 1.211 1.00 88.44 99 TYR A O 1
ATOM 757 N N . PHE A 1 100 ? 14.293 -4.857 1.657 1.00 92.81 100 PHE A N 1
ATOM 758 C CA . PHE A 1 100 ? 13.973 -4.584 0.259 1.00 92.81 100 PHE A CA 1
ATOM 759 C C . PHE A 1 100 ? 15.168 -3.949 -0.449 1.00 92.81 100 PHE A C 1
ATOM 761 O O . PHE A 1 100 ? 15.752 -2.967 0.004 1.00 92.81 100 PHE A O 1
ATOM 768 N N . ARG A 1 101 ? 15.548 -4.513 -1.595 1.00 95.88 101 ARG A N 1
ATOM 769 C CA . ARG A 1 101 ? 16.584 -3.956 -2.459 1.00 95.88 101 ARG A CA 1
ATOM 770 C C . ARG A 1 101 ? 15.942 -3.133 -3.569 1.00 95.88 101 ARG A C 1
ATOM 772 O O . ARG A 1 101 ? 15.038 -3.636 -4.240 1.00 95.88 101 ARG A O 1
ATOM 779 N N . PRO A 1 102 ? 16.434 -1.914 -3.838 1.00 96.94 102 PRO A N 1
ATOM 780 C CA . PRO A 1 102 ? 16.042 -1.190 -5.036 1.00 96.94 102 PRO A CA 1
ATOM 781 C C . PRO A 1 102 ? 16.445 -1.984 -6.281 1.00 96.94 102 PRO A C 1
ATOM 783 O O . PRO A 1 102 ? 17.441 -2.711 -6.281 1.00 96.94 102 PRO A O 1
ATOM 786 N N . ARG A 1 103 ? 15.683 -1.827 -7.360 1.00 96.81 103 ARG A N 1
ATOM 787 C CA . ARG A 1 103 ? 16.015 -2.408 -8.661 1.00 96.81 103 ARG A CA 1
ATOM 788 C C . ARG A 1 103 ? 17.302 -1.804 -9.213 1.00 96.81 103 ARG A C 1
ATOM 790 O O . ARG A 1 103 ? 17.545 -0.607 -9.077 1.00 96.81 103 ARG A O 1
ATOM 797 N N . GLU A 1 104 ? 18.074 -2.626 -9.918 1.00 95.56 104 GLU A N 1
ATOM 798 C CA . GLU A 1 104 ? 19.191 -2.154 -10.749 1.00 95.56 104 GLU A CA 1
ATOM 799 C C . GLU A 1 104 ? 18.691 -1.321 -11.935 1.00 95.56 104 GLU A C 1
ATOM 801 O O . GLU A 1 104 ? 19.298 -0.319 -12.301 1.00 95.56 104 GLU A O 1
ATOM 806 N N . SER A 1 105 ? 17.565 -1.730 -12.524 1.00 96.94 105 SER A N 1
ATOM 807 C CA . SER A 1 105 ? 16.856 -1.007 -13.580 1.00 96.94 105 SER A CA 1
ATOM 808 C C . SER A 1 105 ? 15.431 -0.716 -13.106 1.00 96.94 105 SER A C 1
ATOM 810 O O . SER A 1 105 ? 14.674 -1.671 -12.893 1.00 96.94 105 SER A O 1
ATOM 812 N N . PRO A 1 106 ? 15.068 0.561 -12.885 1.00 97.88 106 PRO A N 1
ATOM 813 C CA . PRO A 1 106 ? 13.705 0.940 -12.529 1.00 97.88 106 PRO A CA 1
ATOM 814 C C . PRO A 1 106 ? 12.677 0.453 -13.556 1.00 97.88 106 PRO A C 1
ATOM 816 O O . PRO A 1 106 ? 13.008 0.234 -14.722 1.00 97.88 106 PRO A O 1
ATOM 819 N N . LEU A 1 107 ? 11.434 0.298 -13.105 1.00 98.25 107 LEU A N 1
ATOM 820 C CA . LEU A 1 107 ? 10.285 0.063 -13.983 1.00 98.25 107 LEU A CA 1
ATOM 821 C C . LEU A 1 107 ? 10.027 1.289 -14.875 1.00 98.25 107 LEU A C 1
ATOM 823 O O . LEU A 1 107 ? 10.402 2.408 -14.516 1.00 98.25 107 LEU A O 1
ATOM 827 N N . THR A 1 108 ? 9.411 1.085 -16.040 1.00 98.25 108 THR A N 1
ATOM 828 C CA . THR A 1 108 ? 9.112 2.180 -16.981 1.00 98.25 108 THR A CA 1
ATOM 829 C C . THR A 1 108 ? 7.777 2.854 -16.683 1.00 98.25 108 THR A C 1
ATOM 831 O O . THR A 1 108 ? 7.594 4.021 -17.023 1.00 98.25 108 THR A O 1
ATOM 834 N N . GLY A 1 109 ? 6.857 2.136 -16.034 1.00 98.25 109 GLY A N 1
ATOM 835 C CA . GLY A 1 109 ? 5.471 2.545 -15.832 1.00 98.25 109 GLY A CA 1
ATOM 836 C C . GLY A 1 109 ? 4.505 1.942 -16.855 1.00 98.25 109 GLY A C 1
ATOM 837 O O . GLY A 1 109 ? 3.298 1.962 -16.622 1.00 98.25 109 GLY A O 1
ATOM 838 N N . ASP A 1 110 ? 5.005 1.371 -17.953 1.00 98.50 110 ASP A N 1
ATOM 839 C CA . ASP A 1 110 ? 4.179 0.739 -18.993 1.00 98.50 110 ASP A CA 1
ATOM 840 C C . ASP A 1 110 ? 3.812 -0.708 -18.652 1.00 98.50 110 ASP A C 1
ATOM 842 O O . ASP A 1 110 ? 3.066 -1.364 -19.384 1.00 98.50 110 ASP A O 1
ATOM 846 N N . GLU A 1 111 ? 4.360 -1.243 -17.561 1.00 98.25 111 GLU A N 1
ATOM 847 C CA . GLU A 1 111 ? 4.118 -2.619 -17.182 1.00 98.25 111 GLU A CA 1
ATOM 848 C C . GLU A 1 111 ? 2.634 -2.845 -16.863 1.00 98.25 111 GLU A C 1
ATOM 850 O O . GLU A 1 111 ? 2.021 -2.048 -16.145 1.00 98.25 111 GLU A O 1
ATOM 855 N N . PRO A 1 112 ? 2.041 -3.944 -17.359 1.00 97.94 112 PRO A N 1
ATOM 856 C CA . PRO A 1 112 ? 0.647 -4.236 -17.087 1.00 97.94 112 PRO A CA 1
ATOM 857 C C . PRO A 1 112 ? 0.476 -4.674 -15.632 1.00 97.94 112 PRO A C 1
ATOM 859 O O . PRO A 1 112 ? 1.228 -5.522 -15.141 1.00 97.94 112 PRO A O 1
ATOM 862 N N . ILE A 1 113 ? -0.542 -4.125 -14.975 1.00 98.06 113 ILE A N 1
ATOM 863 C CA . ILE A 1 113 ? -0.984 -4.494 -13.632 1.00 98.06 113 ILE A CA 1
ATOM 864 C C . ILE A 1 113 ? -2.323 -5.209 -13.727 1.00 98.06 113 ILE A C 1
ATOM 866 O O . ILE A 1 113 ? -3.242 -4.751 -14.405 1.00 98.06 113 ILE A O 1
ATOM 870 N N . TYR A 1 114 ? -2.425 -6.324 -13.015 1.00 97.12 114 TYR A N 1
ATOM 871 C CA . TYR A 1 114 ? -3.571 -7.219 -13.018 1.00 97.12 114 TYR A CA 1
ATOM 872 C C . TYR A 1 114 ? -4.160 -7.371 -11.619 1.00 97.12 114 TYR A C 1
ATOM 874 O O . TYR A 1 114 ? -3.435 -7.328 -10.626 1.00 97.12 114 TYR A O 1
ATOM 882 N N . GLY A 1 115 ? -5.464 -7.628 -11.560 1.00 95.50 115 GLY A N 1
ATOM 883 C CA . GLY A 1 115 ? -6.191 -7.893 -10.321 1.00 95.50 115 GLY A CA 1
ATOM 884 C C . GLY A 1 115 ? -7.161 -6.776 -9.955 1.00 95.50 115 GLY A C 1
ATOM 885 O O . GLY A 1 115 ? -6.878 -5.596 -10.129 1.00 95.50 115 GLY A O 1
ATOM 886 N N . GLN A 1 116 ? -8.331 -7.169 -9.458 1.00 96.44 116 GLN A N 1
ATOM 887 C CA . GLN A 1 116 ? -9.405 -6.243 -9.099 1.00 96.44 116 GLN A CA 1
ATOM 888 C C . GLN A 1 116 ? -9.176 -5.572 -7.740 1.00 96.44 116 GLN A C 1
ATOM 890 O O . GLN A 1 116 ? -9.494 -4.397 -7.578 1.00 96.44 116 GLN A O 1
ATOM 895 N N . PHE A 1 117 ? -8.637 -6.317 -6.775 1.00 97.81 117 PHE A N 1
ATOM 896 C CA . PHE A 1 117 ? -8.382 -5.858 -5.414 1.00 97.81 117 PHE A CA 1
ATOM 897 C C . PHE A 1 117 ? -6.876 -5.825 -5.195 1.00 97.81 117 PHE A C 1
ATOM 899 O O . PHE A 1 117 ? -6.222 -6.871 -5.223 1.00 97.81 117 PHE A O 1
ATOM 906 N N . LEU A 1 118 ? -6.326 -4.628 -5.005 1.00 98.56 118 LEU A N 1
ATOM 907 C CA . LEU A 1 118 ? -4.891 -4.417 -4.841 1.00 98.56 118 LEU A CA 1
ATOM 908 C C . LEU A 1 118 ? -4.617 -3.569 -3.602 1.00 98.56 118 LEU A C 1
ATOM 910 O O . LEU A 1 118 ? -5.428 -2.729 -3.214 1.00 98.56 118 LEU A O 1
ATOM 914 N N . SER A 1 119 ? -3.430 -3.732 -3.029 1.00 98.62 119 SER A N 1
ATOM 915 C CA . SER A 1 119 ? -2.863 -2.766 -2.089 1.00 98.62 119 SER A CA 1
ATOM 916 C C . SER A 1 119 ? -1.448 -2.401 -2.498 1.00 98.62 119 SER A C 1
ATOM 918 O O . SER A 1 119 ? -0.679 -3.284 -2.875 1.00 98.62 119 SER A O 1
ATOM 920 N N . LEU A 1 120 ? -1.086 -1.134 -2.344 1.00 98.69 120 LEU A N 1
ATOM 921 C CA . LEU A 1 120 ? 0.283 -0.651 -2.429 1.00 98.69 120 LEU A CA 1
ATOM 922 C C . LEU A 1 120 ? 0.728 -0.197 -1.037 1.00 98.69 120 LEU A C 1
ATOM 924 O O . LEU A 1 120 ? 0.247 0.818 -0.534 1.00 98.69 120 LEU A O 1
ATOM 928 N N . ALA A 1 121 ? 1.632 -0.953 -0.424 1.00 98.31 121 ALA A N 1
ATOM 929 C CA . ALA A 1 121 ? 2.273 -0.583 0.831 1.00 98.31 121 ALA A CA 1
ATOM 930 C C . ALA A 1 121 ? 3.593 0.139 0.549 1.00 98.31 121 ALA A C 1
ATOM 932 O O . ALA A 1 121 ? 4.362 -0.296 -0.310 1.00 98.31 121 ALA A O 1
ATOM 933 N N . TYR A 1 122 ? 3.861 1.208 1.290 1.00 97.81 122 TYR A N 1
ATOM 934 C CA . TYR A 1 122 ? 5.119 1.943 1.254 1.00 97.81 122 TYR A CA 1
ATOM 935 C C . TYR A 1 122 ? 5.605 2.219 2.674 1.00 97.81 122 TYR A C 1
ATOM 937 O O . TYR A 1 122 ? 4.823 2.659 3.517 1.00 97.81 122 TYR A O 1
ATOM 945 N N . GLY A 1 123 ? 6.889 1.992 2.938 1.00 95.50 123 GLY A N 1
ATOM 946 C CA . GLY A 1 123 ? 7.536 2.351 4.201 1.00 95.50 123 GLY A CA 1
ATOM 947 C C . GLY A 1 123 ? 8.748 3.231 3.953 1.00 95.50 123 GLY A C 1
ATOM 948 O O . GLY A 1 123 ? 9.580 2.871 3.134 1.00 95.50 123 GLY A O 1
ATOM 949 N N . SER A 1 124 ? 8.857 4.362 4.654 1.00 92.62 124 SER A N 1
ATOM 950 C CA . SER A 1 124 ? 9.942 5.340 4.477 1.00 92.62 124 SER A CA 1
ATOM 951 C C . SER A 1 124 ? 11.175 5.075 5.350 1.00 92.62 124 SER A C 1
ATOM 953 O O . SER A 1 124 ? 12.276 5.491 4.997 1.00 92.62 124 SER A O 1
ATOM 955 N N . HIS A 1 125 ? 11.011 4.389 6.488 1.00 87.50 125 HIS A N 1
ATOM 956 C CA . HIS A 1 125 ? 12.106 4.128 7.433 1.00 87.50 125 HIS A CA 1
ATOM 957 C C . HIS A 1 125 ? 13.149 3.148 6.868 1.00 87.50 125 HIS A C 1
ATOM 959 O O . HIS A 1 125 ? 14.349 3.391 6.965 1.00 87.50 125 HIS A O 1
ATOM 965 N N . ASP A 1 126 ? 12.682 2.045 6.282 1.00 90.38 126 ASP A N 1
ATOM 966 C CA . ASP A 1 126 ? 13.478 1.137 5.451 1.00 90.38 126 ASP A CA 1
ATOM 967 C C . ASP A 1 126 ? 12.793 1.082 4.079 1.00 90.38 126 ASP A C 1
ATOM 969 O O . ASP A 1 126 ? 11.817 0.342 3.940 1.00 90.38 126 ASP A O 1
ATOM 973 N N . PRO A 1 127 ? 13.196 1.943 3.121 1.00 92.75 127 PRO A N 1
ATOM 974 C CA . PRO A 1 127 ? 12.445 2.203 1.899 1.00 92.75 127 PRO A CA 1
ATOM 975 C C . PRO A 1 127 ? 12.015 0.942 1.152 1.00 92.75 127 PRO A C 1
ATOM 977 O O . PRO A 1 127 ? 12.837 0.212 0.594 1.00 92.75 127 PRO A O 1
ATOM 980 N N . TYR A 1 128 ? 10.704 0.723 1.079 1.00 96.12 128 TYR A N 1
ATOM 981 C CA . TYR A 1 128 ? 10.109 -0.338 0.273 1.00 96.12 128 TYR A CA 1
ATOM 982 C C . TYR A 1 128 ? 8.822 0.132 -0.391 1.00 96.12 128 TYR A C 1
ATOM 984 O O . TYR A 1 128 ? 8.109 0.979 0.140 1.00 96.12 128 TYR A O 1
ATOM 992 N N . ALA A 1 129 ? 8.495 -0.477 -1.529 1.00 98.06 129 ALA A N 1
ATOM 993 C CA . ALA A 1 129 ? 7.174 -0.399 -2.134 1.00 98.06 129 ALA A CA 1
ATOM 994 C C . ALA A 1 129 ? 6.722 -1.818 -2.499 1.00 98.06 129 ALA A C 1
ATOM 996 O O . ALA A 1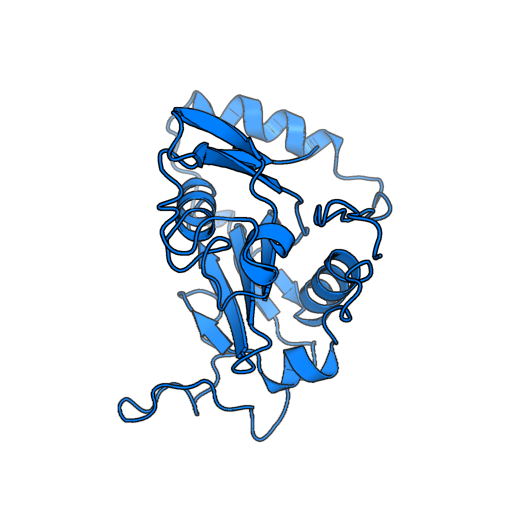 129 ? 7.455 -2.551 -3.164 1.00 98.06 129 ALA A O 1
ATOM 997 N N . LEU A 1 130 ? 5.532 -2.220 -2.059 1.00 98.31 130 LEU A N 1
ATOM 998 C CA . LEU A 1 130 ? 4.993 -3.558 -2.284 1.00 98.31 130 LEU A CA 1
ATOM 999 C C . LEU A 1 130 ? 3.575 -3.473 -2.841 1.00 98.31 130 LEU A C 1
ATOM 1001 O O . LEU A 1 130 ? 2.659 -3.043 -2.143 1.00 98.31 130 LEU A O 1
ATOM 1005 N N . LEU A 1 131 ? 3.394 -3.928 -4.080 1.00 98.62 131 LEU A N 1
ATOM 1006 C CA . LEU A 1 131 ? 2.074 -4.148 -4.663 1.00 98.62 131 LEU A CA 1
ATOM 1007 C C . LEU A 1 131 ? 1.627 -5.585 -4.388 1.00 98.62 131 LEU A C 1
ATOM 1009 O O . LEU A 1 131 ? 2.338 -6.537 -4.707 1.00 98.62 131 LEU A O 1
ATOM 1013 N N . GLN A 1 132 ? 0.439 -5.753 -3.824 1.00 98.62 132 GLN A N 1
ATOM 1014 C CA . GLN A 1 132 ? -0.130 -7.065 -3.539 1.00 98.62 132 GLN A CA 1
ATOM 1015 C C . GLN A 1 132 ? -1.510 -7.210 -4.170 1.00 98.62 132 GLN A C 1
ATOM 1017 O O . GLN A 1 132 ? -2.340 -6.312 -4.033 1.00 98.62 132 GLN A O 1
ATOM 1022 N N . ASP A 1 133 ? -1.744 -8.344 -4.838 1.00 98.00 133 ASP A N 1
ATOM 1023 C CA . ASP A 1 133 ? -3.057 -8.734 -5.357 1.00 98.00 133 ASP A CA 1
ATOM 1024 C C . ASP A 1 133 ? -3.828 -9.660 -4.407 1.00 98.00 133 ASP A C 1
ATOM 1026 O O . ASP A 1 133 ? -3.240 -10.510 -3.734 1.00 98.00 133 ASP A O 1
ATOM 1030 N N . TYR A 1 134 ? -5.154 -9.480 -4.362 1.00 97.69 134 TYR A N 1
ATOM 1031 C CA . TYR A 1 134 ? -6.080 -10.256 -3.535 1.00 97.69 134 TYR A CA 1
ATOM 1032 C C . TYR A 1 134 ? -7.216 -10.841 -4.379 1.00 97.69 134 TYR A C 1
ATOM 1034 O O . TYR A 1 134 ? -7.708 -10.207 -5.314 1.00 97.69 134 TYR A O 1
ATOM 1042 N N . ASP A 1 135 ? -7.681 -12.036 -4.006 1.00 96.50 135 ASP A N 1
ATOM 1043 C CA . ASP A 1 135 ? -8.756 -12.727 -4.734 1.00 96.50 135 ASP A CA 1
ATOM 1044 C C . ASP A 1 135 ? -10.126 -12.054 -4.559 1.00 96.50 135 ASP A C 1
ATOM 1046 O O . ASP A 1 135 ? -11.020 -12.231 -5.385 1.00 96.50 135 ASP A O 1
ATOM 1050 N N . ASN A 1 136 ? -10.327 -11.329 -3.456 1.00 96.69 136 ASN A N 1
ATOM 1051 C CA . ASN A 1 136 ? -11.588 -10.671 -3.128 1.00 96.69 136 ASN A CA 1
ATOM 1052 C C . ASN A 1 136 ? -11.390 -9.515 -2.133 1.00 96.69 136 ASN A C 1
ATOM 1054 O O . ASN A 1 136 ? -10.338 -9.392 -1.500 1.00 96.69 136 ASN A O 1
ATOM 1058 N N . LEU A 1 137 ? -12.442 -8.707 -1.973 1.00 97.50 137 LEU A N 1
ATOM 1059 C CA . LEU A 1 137 ? -12.471 -7.557 -1.068 1.00 97.50 137 LEU A CA 1
ATOM 1060 C C . LEU A 1 137 ? -12.162 -7.931 0.390 1.00 97.50 137 LEU A C 1
ATOM 1062 O O . LEU A 1 137 ? -11.378 -7.246 1.036 1.00 97.50 137 LEU A O 1
ATOM 1066 N N . ALA A 1 138 ? -12.708 -9.041 0.892 1.00 98.19 138 ALA A N 1
ATOM 1067 C CA . ALA A 1 138 ? -12.512 -9.448 2.284 1.00 98.19 138 ALA A CA 1
ATOM 1068 C C . ALA A 1 138 ? -11.037 -9.758 2.606 1.00 98.19 138 ALA A C 1
ATOM 1070 O O . ALA A 1 138 ? -10.566 -9.468 3.704 1.00 98.19 138 ALA A O 1
ATOM 1071 N N . LEU A 1 139 ? -10.280 -10.316 1.652 1.00 98.19 139 LEU A N 1
ATOM 1072 C CA . LEU A 1 139 ? -8.840 -10.546 1.819 1.00 98.19 139 LEU A CA 1
ATOM 1073 C C . LEU A 1 139 ? -8.030 -9.243 1.800 1.00 98.19 139 LEU A C 1
ATOM 1075 O O . LEU A 1 139 ? -7.071 -9.123 2.563 1.00 98.19 139 LEU A O 1
ATOM 1079 N N . LEU A 1 140 ? -8.422 -8.271 0.971 1.00 98.50 140 LEU A N 1
ATOM 1080 C CA . LEU A 1 140 ? -7.832 -6.931 0.985 1.00 98.50 140 LEU A CA 1
ATOM 1081 C C . LEU A 1 140 ? -8.074 -6.251 2.344 1.00 98.50 140 LEU A C 1
ATOM 1083 O O . LEU A 1 140 ? -7.124 -5.783 2.969 1.00 98.50 140 LEU A O 1
ATOM 1087 N N . GLU A 1 141 ? -9.314 -6.263 2.840 1.00 98.56 141 GLU A N 1
ATOM 1088 C CA . GLU A 1 141 ? -9.676 -5.707 4.153 1.00 98.56 141 GLU A CA 1
ATOM 1089 C C . GLU A 1 141 ? -8.897 -6.374 5.291 1.00 98.56 141 GLU A C 1
ATOM 1091 O O . GLU A 1 141 ? -8.302 -5.691 6.127 1.00 98.56 141 GLU A O 1
ATOM 1096 N N . ALA A 1 142 ? -8.835 -7.710 5.297 1.00 98.31 142 ALA A N 1
ATOM 1097 C CA . ALA A 1 142 ? -8.075 -8.463 6.289 1.00 98.31 142 ALA A CA 1
ATOM 1098 C C . ALA A 1 142 ? -6.581 -8.103 6.272 1.00 98.31 142 ALA A C 1
ATOM 1100 O O . ALA A 1 142 ? -5.962 -8.005 7.331 1.00 98.31 142 ALA A O 1
ATOM 1101 N N . SER A 1 143 ? -6.004 -7.874 5.089 1.00 98.25 143 SER A N 1
ATOM 1102 C CA . SER A 1 143 ? -4.610 -7.449 4.946 1.00 98.25 143 SER A CA 1
ATOM 1103 C C . SER A 1 143 ? -4.375 -6.043 5.499 1.00 98.25 143 SER A C 1
ATOM 1105 O O . SER A 1 143 ? -3.456 -5.851 6.298 1.00 98.25 143 SER A O 1
ATOM 1107 N N . ILE A 1 144 ? -5.246 -5.082 5.163 1.00 98.44 144 ILE A N 1
ATOM 1108 C CA . ILE A 1 144 ? -5.178 -3.698 5.665 1.00 98.44 144 ILE A CA 1
ATOM 1109 C C . ILE A 1 144 ? -5.237 -3.666 7.196 1.00 98.44 144 ILE A C 1
ATOM 1111 O O . ILE A 1 144 ? -4.464 -2.943 7.830 1.00 98.44 144 ILE A O 1
ATOM 1115 N N . LEU A 1 145 ? -6.129 -4.468 7.784 1.00 97.81 145 LEU A N 1
ATOM 1116 C CA . LEU A 1 145 ? -6.342 -4.553 9.229 1.00 97.81 145 LEU A CA 1
ATOM 1117 C C . LEU A 1 145 ? -5.302 -5.418 9.962 1.00 97.81 145 LEU A C 1
ATOM 1119 O O . LEU A 1 145 ? -5.272 -5.411 11.194 1.00 97.81 145 LEU A O 1
ATOM 1123 N N . SER A 1 146 ? -4.461 -6.169 9.250 1.00 96.69 146 SER A N 1
ATOM 1124 C CA . SER A 1 146 ? -3.458 -7.048 9.861 1.00 96.69 146 SER A CA 1
ATOM 1125 C C . SER A 1 146 ? -2.350 -6.267 10.579 1.00 96.69 146 SER A C 1
ATOM 1127 O O . SER A 1 146 ? -2.153 -5.077 10.343 1.00 96.69 146 SER A O 1
ATOM 1129 N N . ASP A 1 147 ? -1.570 -6.942 11.427 1.00 94.06 147 ASP A N 1
ATOM 1130 C CA . ASP A 1 147 ? -0.394 -6.336 12.079 1.00 94.06 147 ASP A CA 1
ATOM 1131 C C . ASP A 1 147 ? 0.711 -5.942 11.088 1.00 94.06 147 ASP A C 1
ATOM 1133 O O . ASP A 1 147 ? 1.541 -5.094 11.401 1.00 94.06 147 ASP A O 1
ATOM 1137 N N . GLY A 1 148 ? 0.715 -6.538 9.890 1.00 92.56 148 GLY A N 1
ATOM 1138 C CA . GLY A 1 148 ? 1.573 -6.133 8.776 1.00 92.56 148 GLY A CA 1
ATOM 1139 C C . GLY A 1 148 ? 0.970 -5.030 7.899 1.00 92.56 148 GLY A C 1
ATOM 1140 O O . GLY A 1 148 ? 1.665 -4.524 7.024 1.00 92.56 148 GLY A O 1
ATOM 1141 N N . GLY A 1 149 ? -0.298 -4.670 8.125 1.00 95.62 149 GLY A N 1
ATOM 1142 C CA . GLY A 1 149 ? -1.071 -3.713 7.338 1.00 95.62 149 GLY A CA 1
ATOM 1143 C C . GLY A 1 149 ? -0.808 -2.256 7.719 1.00 95.62 149 GLY A C 1
ATOM 1144 O O . GLY A 1 149 ? 0.321 -1.861 8.012 1.00 95.62 149 GLY A O 1
ATOM 1145 N N . PHE A 1 150 ? -1.854 -1.422 7.716 1.00 95.62 150 PHE A N 1
ATOM 1146 C CA . PHE A 1 150 ? -1.685 0.029 7.897 1.00 95.62 150 PHE A CA 1
ATOM 1147 C C . PHE A 1 150 ? -1.316 0.421 9.333 1.00 95.62 150 PHE A C 1
ATOM 1149 O O . PHE A 1 150 ? -0.636 1.422 9.555 1.00 95.62 150 PHE A O 1
ATOM 1156 N N . VAL A 1 151 ? -1.712 -0.388 10.316 1.00 93.94 151 VAL A N 1
ATOM 1157 C CA . VAL A 1 151 ? -1.359 -0.167 11.727 1.00 93.94 151 VAL A CA 1
ATOM 1158 C C . VAL A 1 151 ? 0.081 -0.571 12.055 1.00 93.94 151 VAL A C 1
ATOM 1160 O O . VAL A 1 151 ? 0.542 -0.319 13.165 1.00 93.94 151 VAL A O 1
ATOM 1163 N N . ASN A 1 152 ? 0.811 -1.179 11.115 1.00 93.38 152 ASN A N 1
ATOM 1164 C CA . ASN A 1 152 ? 2.229 -1.466 11.284 1.00 93.38 152 ASN A CA 1
ATOM 1165 C C . ASN A 1 152 ? 3.015 -0.144 11.364 1.00 93.38 152 ASN A C 1
ATOM 1167 O O . ASN A 1 152 ? 2.938 0.644 10.417 1.00 93.38 152 ASN A O 1
ATOM 1171 N N . PRO A 1 153 ? 3.813 0.107 12.417 1.00 92.06 153 PRO A N 1
ATOM 1172 C CA . PRO A 1 153 ? 4.591 1.341 12.538 1.00 92.06 153 PRO A CA 1
ATOM 1173 C C . PRO A 1 153 ? 5.568 1.575 11.376 1.00 92.06 153 PRO A C 1
ATOM 1175 O O . PRO A 1 153 ? 5.897 2.717 11.083 1.00 92.06 153 PRO A O 1
ATOM 1178 N N . PHE A 1 154 ? 6.001 0.532 10.664 1.00 92.12 154 PHE A N 1
ATOM 1179 C CA . PHE A 1 154 ? 6.919 0.670 9.529 1.00 92.12 154 PHE A CA 1
ATOM 1180 C C . PHE A 1 154 ? 6.225 0.937 8.185 1.00 92.12 154 PHE A C 1
ATOM 1182 O O . PHE A 1 154 ? 6.896 1.277 7.213 1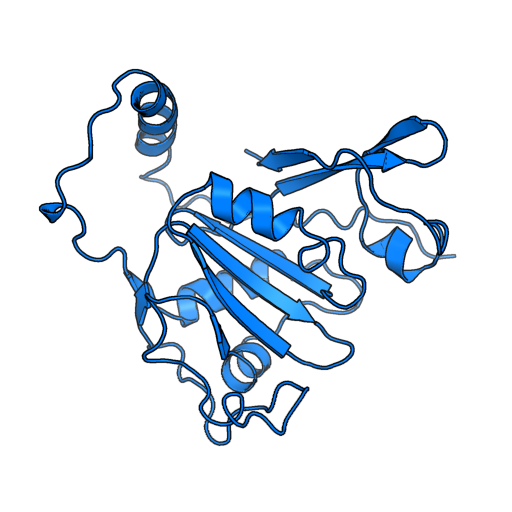.00 92.12 154 PHE A O 1
ATOM 1189 N N . THR A 1 155 ? 4.901 0.792 8.108 1.00 95.19 155 THR A N 1
ATOM 1190 C CA . THR A 1 155 ? 4.119 1.121 6.907 1.00 95.19 155 THR A CA 1
ATOM 1191 C C . THR A 1 155 ? 3.737 2.592 6.966 1.00 95.19 155 THR A C 1
ATOM 1193 O O . THR A 1 155 ? 2.893 2.955 7.775 1.00 95.19 155 THR A O 1
ATOM 1196 N N . THR A 1 156 ? 4.340 3.434 6.132 1.00 95.50 156 THR A N 1
ATOM 1197 C CA . THR A 1 156 ? 4.050 4.875 6.039 1.00 95.50 156 THR A CA 1
ATOM 1198 C C . THR A 1 156 ? 2.733 5.124 5.323 1.00 95.50 156 THR A C 1
ATOM 1200 O O . THR A 1 156 ? 1.844 5.774 5.863 1.00 95.50 156 THR A O 1
ATOM 1203 N N . PHE A 1 157 ? 2.572 4.525 4.144 1.00 97.25 157 PHE A N 1
ATOM 1204 C CA . PHE A 1 157 ? 1.346 4.602 3.361 1.00 97.25 157 PHE A CA 1
ATOM 1205 C C . PHE A 1 157 ? 0.853 3.199 3.028 1.00 97.25 157 PHE A C 1
ATOM 1207 O O . PHE A 1 157 ? 1.642 2.297 2.740 1.00 97.25 157 PHE A O 1
ATOM 1214 N N . LEU A 1 158 ? -0.464 3.021 3.033 1.00 98.12 158 LEU A N 1
ATOM 1215 C CA . LEU A 1 158 ? -1.112 1.850 2.464 1.00 98.12 158 LEU A CA 1
ATOM 1216 C C . LEU A 1 158 ? -2.281 2.341 1.616 1.00 98.12 158 LEU A C 1
ATOM 1218 O O . LEU A 1 158 ? -3.248 2.884 2.136 1.00 98.12 158 LEU A O 1
ATOM 1222 N N . ILE A 1 159 ? -2.160 2.194 0.302 1.00 98.56 159 ILE A N 1
ATOM 1223 C CA . ILE A 1 159 ? -3.183 2.618 -0.649 1.00 98.56 159 ILE A CA 1
ATOM 1224 C C . ILE A 1 159 ? -3.927 1.372 -1.114 1.00 98.56 159 ILE A C 1
ATOM 1226 O O . ILE A 1 159 ? -3.304 0.415 -1.572 1.00 98.56 159 ILE A O 1
ATOM 1230 N N . ALA A 1 160 ? -5.250 1.377 -1.000 1.00 98.50 160 ALA A N 1
ATOM 1231 C CA . ALA A 1 160 ? -6.105 0.317 -1.515 1.00 98.50 160 ALA A CA 1
ATOM 1232 C C . ALA A 1 160 ? -6.631 0.701 -2.901 1.00 98.50 160 ALA A C 1
ATOM 1234 O O . ALA A 1 160 ? -7.008 1.851 -3.120 1.00 98.50 160 ALA A O 1
ATOM 1235 N N . PHE A 1 161 ? -6.689 -0.265 -3.817 1.00 98.25 161 PHE A N 1
ATOM 1236 C CA . PHE A 1 161 ? -7.304 -0.089 -5.127 1.00 98.25 161 PHE A CA 1
ATOM 1237 C C . PHE A 1 161 ? -8.399 -1.128 -5.348 1.00 98.25 161 PHE A C 1
ATOM 1239 O O . PHE A 1 161 ? -8.183 -2.323 -5.127 1.00 98.25 161 PHE A O 1
ATOM 1246 N N . ILE A 1 162 ? -9.553 -0.666 -5.829 1.00 97.31 162 ILE A N 1
ATOM 1247 C CA . ILE A 1 162 ? -10.676 -1.502 -6.264 1.00 97.31 162 ILE A CA 1
ATOM 1248 C C . ILE A 1 162 ? -10.975 -1.135 -7.715 1.00 97.31 162 ILE A C 1
ATOM 1250 O O . ILE A 1 162 ? -11.182 0.037 -8.026 1.00 97.31 162 ILE A O 1
ATOM 1254 N N . ASP A 1 163 ? -10.939 -2.121 -8.614 1.00 96.06 163 ASP A N 1
ATOM 1255 C CA . ASP A 1 163 ? -11.079 -1.904 -10.062 1.00 96.06 163 ASP A CA 1
ATOM 1256 C C . ASP A 1 163 ? -10.089 -0.838 -10.588 1.00 96.06 163 ASP A C 1
ATOM 1258 O O . ASP A 1 163 ? -10.442 0.046 -11.371 1.00 96.06 163 ASP A O 1
ATOM 1262 N N . PHE A 1 164 ? -8.838 -0.904 -10.106 1.00 96.62 164 PHE A N 1
ATOM 1263 C CA . PHE A 1 164 ? -7.734 0.037 -10.380 1.00 96.62 164 PHE A CA 1
ATOM 1264 C C . PHE A 1 164 ? -7.955 1.486 -9.953 1.00 96.62 164 PHE A C 1
ATOM 1266 O O . PHE A 1 164 ? -7.197 2.365 -10.363 1.00 96.62 164 PHE A O 1
ATOM 1273 N N . ARG A 1 165 ? -8.961 1.747 -9.120 1.00 97.25 165 ARG A N 1
ATOM 1274 C CA . ARG A 1 165 ? -9.206 3.067 -8.543 1.00 97.25 165 ARG A CA 1
ATOM 1275 C C . ARG A 1 165 ? -8.736 3.085 -7.106 1.00 97.25 165 ARG A C 1
ATOM 1277 O O . ARG A 1 165 ? -9.150 2.221 -6.335 1.00 97.25 165 ARG A O 1
ATOM 1284 N N . ALA A 1 166 ? -7.900 4.054 -6.754 1.00 97.81 166 ALA A N 1
ATOM 1285 C CA . ALA A 1 166 ? -7.551 4.288 -5.363 1.00 97.81 166 ALA A CA 1
ATOM 1286 C C . ALA A 1 166 ? -8.825 4.619 -4.574 1.00 97.81 166 ALA A C 1
ATOM 1288 O O . ALA A 1 166 ? -9.630 5.453 -4.992 1.00 97.81 166 ALA A O 1
ATOM 1289 N N . VAL A 1 167 ? -9.015 3.930 -3.453 1.00 97.44 167 VAL A N 1
ATOM 1290 C CA . VAL A 1 167 ? -10.170 4.095 -2.570 1.00 97.44 167 VAL A CA 1
ATOM 1291 C C . VAL A 1 167 ? -9.703 4.484 -1.176 1.00 97.44 167 VAL A C 1
ATOM 1293 O O . VAL A 1 167 ? -8.799 3.872 -0.605 1.00 97.44 167 VAL A O 1
ATOM 1296 N N . SER A 1 168 ? -10.334 5.515 -0.623 1.00 96.81 168 SER A N 1
ATOM 1297 C CA . SER A 1 168 ? -10.086 5.965 0.743 1.00 96.81 168 SER A CA 1
ATOM 1298 C C . SER A 1 168 ? -10.806 5.068 1.748 1.00 96.81 168 SER A C 1
ATOM 1300 O O . SER A 1 168 ? -11.911 4.576 1.505 1.00 96.81 168 SER A O 1
ATOM 1302 N N . TYR A 1 169 ? -10.191 4.878 2.908 1.00 97.75 169 TYR A N 1
ATOM 1303 C CA . TYR A 1 169 ? -10.776 4.142 4.019 1.00 97.75 169 TYR A CA 1
ATOM 1304 C C . TYR A 1 169 ? -10.362 4.755 5.355 1.00 97.75 169 TYR A C 1
ATOM 1306 O O . TYR A 1 169 ? -9.349 5.444 5.464 1.00 97.75 169 TYR A O 1
ATOM 1314 N N . GLU A 1 170 ? -11.149 4.458 6.379 1.00 97.81 170 GLU A N 1
ATOM 1315 C CA . GLU A 1 170 ? -10.861 4.761 7.775 1.00 97.81 170 GLU A CA 1
ATOM 1316 C C . GLU A 1 170 ? -10.744 3.456 8.559 1.00 97.81 170 GLU A C 1
ATOM 1318 O O . GLU A 1 170 ? -11.412 2.466 8.250 1.00 97.81 170 GLU A O 1
ATOM 1323 N N . ILE A 1 171 ? -9.894 3.454 9.585 1.00 97.62 171 ILE A N 1
ATOM 1324 C CA . ILE A 1 171 ? -9.776 2.337 10.521 1.00 97.62 171 ILE A CA 1
ATOM 1325 C C . ILE A 1 171 ? -10.207 2.832 11.891 1.00 97.62 171 ILE A C 1
ATOM 1327 O O . ILE A 1 171 ? -9.684 3.824 12.386 1.00 97.62 171 ILE A O 1
ATOM 1331 N N . THR A 1 172 ? -11.123 2.117 12.529 1.00 97.62 172 THR A N 1
ATOM 1332 C CA . THR A 1 172 ? -11.409 2.297 13.954 1.00 97.62 172 THR A CA 1
ATOM 1333 C C . THR A 1 172 ? -10.904 1.099 14.739 1.00 97.62 172 THR A C 1
ATOM 1335 O O . THR A 1 172 ? -10.731 0.011 14.190 1.00 97.62 172 THR A O 1
ATOM 1338 N N . TYR A 1 173 ? -10.635 1.290 16.024 1.00 96.88 173 TYR A N 1
ATOM 1339 C CA . TYR A 1 173 ? -10.233 0.213 16.922 1.00 96.88 173 TYR A CA 1
ATOM 1340 C C . TYR A 1 173 ? -10.721 0.487 18.342 1.00 96.88 173 TYR A C 1
ATOM 1342 O O . TYR A 1 173 ? -10.969 1.631 18.729 1.00 96.88 173 TYR A O 1
ATOM 1350 N N . ARG A 1 174 ? -10.836 -0.568 19.147 1.00 95.94 174 ARG A N 1
ATOM 1351 C CA . ARG A 1 174 ? -11.068 -0.467 20.588 1.00 95.94 174 ARG A CA 1
ATOM 1352 C C . ARG A 1 174 ? -9.738 -0.203 21.284 1.00 95.94 174 ARG A C 1
ATOM 1354 O O . ARG A 1 174 ? -8.885 -1.088 21.362 1.00 95.94 174 ARG A O 1
ATOM 1361 N N . SER A 1 175 ? -9.571 1.012 21.793 1.00 92.31 175 SER A N 1
ATOM 1362 C CA . SER A 1 175 ? -8.371 1.393 22.542 1.00 92.31 175 SER A CA 1
ATOM 1363 C C . SER A 1 175 ? -8.295 0.694 23.897 1.00 92.31 175 SER A C 1
ATOM 1365 O O . SER A 1 175 ? -9.285 0.152 24.403 1.00 92.31 175 SER A O 1
ATOM 1367 N N . ARG A 1 176 ? -7.126 0.757 24.538 1.00 88.81 176 ARG A N 1
ATOM 1368 C CA . ARG A 1 176 ? -6.901 0.171 25.870 1.00 88.81 176 ARG A CA 1
ATOM 1369 C C . ARG A 1 176 ? -7.919 0.598 26.932 1.00 88.81 176 ARG A C 1
ATOM 1371 O O . ARG A 1 176 ? -8.257 -0.200 27.803 1.00 88.81 176 ARG A O 1
ATOM 1378 N N . ASN A 1 177 ? -8.407 1.834 26.866 1.00 88.38 177 ASN A N 1
ATOM 1379 C CA . ASN A 1 177 ? -9.374 2.363 27.834 1.00 88.38 177 ASN A CA 1
ATOM 1380 C C . ASN A 1 177 ? -10.819 1.930 27.534 1.00 88.38 177 ASN A C 1
ATOM 1382 O O . ASN A 1 177 ? -11.747 2.392 28.194 1.00 88.38 177 ASN A O 1
ATOM 1386 N N . ASN A 1 178 ? -11.002 1.060 26.534 1.00 90.88 178 ASN A N 1
ATOM 1387 C CA . ASN A 1 178 ? -12.259 0.528 26.025 1.00 90.88 178 ASN A CA 1
ATOM 1388 C C . ASN A 1 178 ? -13.127 1.414 25.089 1.00 90.88 178 ASN A C 1
ATOM 1390 O O . ASN A 1 178 ? -14.097 0.859 24.560 1.00 90.88 178 ASN A O 1
ATOM 1394 N N . PRO A 1 179 ? -12.864 2.712 24.800 1.00 93.81 179 PRO A N 1
ATOM 1395 C CA . PRO A 1 179 ? -13.606 3.399 23.749 1.00 93.81 179 PRO A CA 1
ATOM 1396 C C . PRO A 1 179 ? -13.136 2.941 22.365 1.00 93.81 179 PRO A C 1
ATOM 1398 O O . PRO A 1 179 ? -11.954 2.640 22.163 1.00 93.81 179 PRO A O 1
ATOM 1401 N N . VAL A 1 180 ? -14.075 2.934 21.418 1.00 96.38 180 VAL A N 1
ATOM 1402 C CA . VAL A 1 180 ? -13.777 2.826 19.987 1.00 96.38 180 VAL A CA 1
ATOM 1403 C C . VAL A 1 180 ? -13.347 4.200 19.491 1.00 96.38 180 VAL A C 1
ATOM 1405 O O . VAL A 1 180 ? -14.052 5.183 19.719 1.00 96.38 180 VAL A O 1
ATOM 1408 N N . VAL A 1 181 ? -12.186 4.269 18.853 1.00 95.50 181 VAL A N 1
ATOM 1409 C CA . VAL A 1 181 ? -11.588 5.514 18.361 1.00 95.50 181 VAL A CA 1
ATOM 1410 C C . VAL A 1 181 ? -11.106 5.341 16.924 1.00 95.50 181 VAL A C 1
ATOM 1412 O O . VAL A 1 181 ? -10.859 4.219 16.476 1.00 95.50 181 VAL A O 1
ATOM 1415 N N . LEU A 1 182 ? -10.990 6.457 16.206 1.00 96.25 182 LEU A N 1
ATOM 1416 C CA . LEU A 1 182 ? -10.388 6.504 14.876 1.00 96.25 182 LEU A CA 1
ATOM 1417 C C . LEU A 1 182 ? -8.869 6.333 14.998 1.00 96.25 182 LEU A C 1
ATOM 1419 O O . LEU A 1 182 ? -8.230 6.997 15.813 1.00 96.25 182 LEU A O 1
ATOM 1423 N N . PHE A 1 183 ? -8.297 5.447 14.188 1.00 95.12 183 PHE A N 1
ATOM 1424 C CA . PHE A 1 183 ? -6.855 5.303 14.055 1.00 95.12 183 PHE A CA 1
ATOM 1425 C C . PHE A 1 183 ? -6.285 6.505 13.303 1.00 95.12 183 PHE A C 1
ATOM 1427 O O . PHE A 1 183 ? -6.736 6.827 12.204 1.00 95.12 183 PHE A O 1
ATOM 1434 N N . ASN A 1 184 ? -5.264 7.136 13.877 1.00 93.12 184 ASN A N 1
ATOM 1435 C CA . ASN A 1 184 ? -4.531 8.220 13.243 1.00 93.12 184 ASN A CA 1
ATOM 1436 C C . ASN A 1 184 ? -3.050 7.849 13.199 1.00 93.12 184 ASN A C 1
ATOM 1438 O O . ASN A 1 184 ? -2.409 7.656 14.230 1.00 93.12 184 ASN A O 1
ATOM 1442 N N . LYS A 1 185 ? -2.505 7.769 11.984 1.00 91.69 185 LYS A N 1
ATOM 1443 C CA . LYS A 1 185 ? -1.123 7.353 11.764 1.00 91.69 185 LYS A CA 1
ATOM 1444 C C . LYS A 1 185 ? -0.108 8.279 12.440 1.00 91.69 185 LYS A C 1
ATOM 1446 O O . LYS A 1 185 ? 0.910 7.810 12.940 1.00 91.69 185 LYS A O 1
ATOM 1451 N N . GLN A 1 186 ? -0.411 9.573 12.523 1.00 89.69 186 GLN A N 1
ATOM 1452 C CA . GLN A 1 186 ? 0.455 10.548 13.175 1.00 89.69 186 GLN A CA 1
ATOM 1453 C C . GLN A 1 186 ? 0.578 10.296 14.679 1.00 89.69 186 GLN A C 1
ATOM 1455 O O . GLN A 1 186 ? 1.678 10.418 15.214 1.00 89.69 186 GLN A O 1
ATOM 1460 N N . ASN A 1 187 ? -0.512 9.881 15.338 1.00 91.06 187 ASN A N 1
ATOM 1461 C CA . ASN A 1 187 ? -0.505 9.563 16.771 1.00 91.06 187 ASN A CA 1
ATOM 1462 C C . ASN A 1 187 ? 0.416 8.373 17.086 1.00 91.06 187 ASN A C 1
ATOM 1464 O O . ASN A 1 187 ? 1.025 8.294 18.155 1.00 91.06 187 ASN A O 1
ATOM 1468 N N . GLN A 1 188 ? 0.532 7.436 16.143 1.00 89.50 188 GLN A N 1
ATOM 1469 C CA . GLN A 1 188 ? 1.469 6.323 16.245 1.00 89.50 188 GLN A CA 1
ATOM 1470 C C . GLN A 1 188 ? 2.929 6.799 16.133 1.00 89.50 188 GLN A C 1
ATOM 1472 O O . GLN A 1 188 ? 3.799 6.247 16.808 1.00 89.50 188 GLN A O 1
ATOM 1477 N N . TYR A 1 189 ? 3.209 7.819 15.316 1.00 86.38 189 TYR A N 1
ATOM 1478 C CA . TYR A 1 189 ? 4.561 8.356 15.116 1.00 86.38 189 TYR A CA 1
ATOM 1479 C C . TYR A 1 189 ? 5.019 9.335 16.191 1.00 86.38 189 TYR A C 1
ATOM 1481 O O . TYR A 1 189 ? 6.187 9.315 16.576 1.00 86.38 189 TYR A O 1
ATOM 1489 N N . ASP A 1 190 ? 4.123 10.178 16.696 1.00 87.81 190 ASP A N 1
ATOM 1490 C CA . ASP A 1 190 ? 4.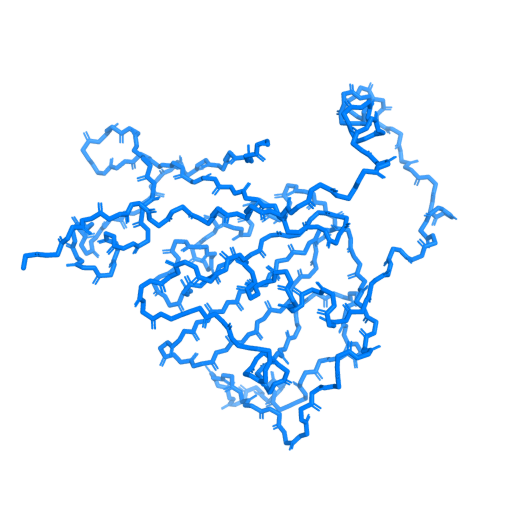448 11.137 17.754 1.00 87.81 190 ASP A CA 1
ATOM 1491 C C . ASP A 1 190 ? 4.430 10.510 19.164 1.00 87.81 190 ASP A C 1
ATOM 1493 O O . ASP A 1 190 ? 4.848 11.144 20.136 1.00 87.81 190 ASP A O 1
ATOM 1497 N N . GLY A 1 191 ? 3.998 9.247 19.268 1.00 83.88 191 GLY A N 1
ATOM 1498 C CA . GLY A 1 191 ? 3.904 8.501 20.520 1.00 83.88 191 GLY A CA 1
ATOM 1499 C C . GLY A 1 191 ? 2.720 8.909 21.400 1.00 83.88 191 GLY A C 1
ATOM 1500 O O . GLY A 1 191 ? 2.705 8.562 22.585 1.00 83.88 191 GLY A O 1
ATOM 1501 N N . SER A 1 192 ? 1.748 9.646 20.852 1.00 83.88 192 SER A N 1
ATOM 1502 C CA . SER A 1 192 ? 0.467 9.941 21.504 1.00 83.88 192 SER A CA 1
ATOM 1503 C C . SER A 1 192 ? -0.341 8.666 21.715 1.00 83.88 192 SER A C 1
ATOM 1505 O O . SER A 1 192 ? -0.991 8.507 22.753 1.00 83.88 192 SER A O 1
ATOM 1507 N N . ASP A 1 193 ? -0.248 7.723 20.777 1.00 80.75 193 ASP A N 1
ATOM 1508 C CA . ASP A 1 193 ? -0.675 6.356 21.025 1.00 80.75 193 ASP A CA 1
ATOM 1509 C C . ASP A 1 193 ? 0.311 5.707 21.994 1.00 80.75 193 ASP A C 1
ATOM 1511 O O . ASP A 1 193 ? 1.533 5.786 21.839 1.00 80.75 193 ASP A O 1
ATOM 1515 N N . SER A 1 194 ? -0.208 5.044 23.031 1.00 67.44 194 SER A N 1
ATOM 1516 C CA . SER A 1 194 ? 0.679 4.374 23.978 1.00 67.44 194 SER A CA 1
ATOM 1517 C C . SER A 1 194 ? 1.562 3.381 23.213 1.00 67.44 194 SER A C 1
ATOM 1519 O O . SER A 1 194 ? 1.050 2.605 22.411 1.00 67.44 194 SER A O 1
ATOM 1521 N N . VAL A 1 195 ? 2.862 3.320 23.524 1.00 64.81 195 VAL A N 1
ATOM 1522 C CA . VAL A 1 195 ? 3.845 2.381 22.921 1.00 64.81 195 VAL A CA 1
ATOM 1523 C C . VAL A 1 195 ? 3.402 0.903 22.997 1.00 64.81 195 VAL A C 1
ATOM 1525 O O . VAL A 1 195 ? 4.003 0.016 22.402 1.00 64.81 195 VAL A O 1
ATOM 1528 N N . ARG A 1 196 ? 2.348 0.612 23.763 1.00 74.00 196 ARG A N 1
ATOM 1529 C CA . ARG A 1 196 ? 1.767 -0.713 23.966 1.00 74.00 196 ARG A CA 1
ATOM 1530 C C . ARG A 1 196 ? 0.312 -0.811 23.481 1.00 74.00 196 ARG A C 1
ATOM 1532 O O . ARG A 1 196 ? -0.406 -1.680 23.968 1.00 74.00 196 ARG A O 1
ATOM 1539 N N . GLU A 1 197 ? -0.168 0.109 22.649 1.00 86.12 197 GLU A N 1
ATOM 1540 C CA . GLU A 1 197 ? -1.516 0.008 22.093 1.00 86.12 197 GLU A CA 1
ATOM 1541 C C . GLU A 1 197 ? -1.596 -1.235 21.199 1.00 86.12 197 GLU A C 1
ATOM 1543 O O . GLU A 1 197 ? -0.728 -1.476 20.365 1.00 86.12 197 GLU A O 1
ATOM 1548 N N . GLU A 1 1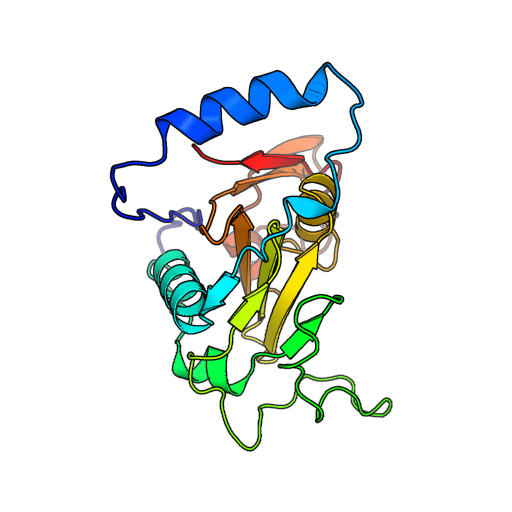98 ? -2.605 -2.069 21.441 1.00 87.50 198 GLU A N 1
ATOM 1549 C CA . GLU A 1 198 ? -2.754 -3.372 20.773 1.00 87.50 198 GLU A CA 1
ATOM 1550 C C . GLU A 1 198 ? -3.675 -3.266 19.545 1.00 87.50 198 GLU A C 1
ATOM 1552 O O . GLU A 1 198 ? -3.773 -4.201 18.749 1.00 87.50 198 GLU A O 1
ATOM 1557 N N . TYR A 1 199 ? -4.348 -2.119 19.388 1.00 92.38 199 TYR A N 1
ATOM 1558 C CA . TYR A 1 199 ? -5.324 -1.844 18.338 1.00 92.38 199 TYR A CA 1
ATOM 1559 C C . TYR A 1 199 ? -6.343 -2.989 18.210 1.00 92.38 199 TYR A C 1
ATOM 1561 O O . TYR A 1 199 ? -6.412 -3.652 17.181 1.00 92.38 199 TYR A O 1
ATOM 1569 N N . LYS A 1 200 ? -7.091 -3.307 19.274 1.00 93.38 200 LYS A N 1
ATOM 1570 C CA . LYS A 1 200 ? -8.034 -4.444 19.271 1.00 93.38 200 LYS A CA 1
ATOM 1571 C C . LYS A 1 200 ? -9.287 -4.147 18.455 1.00 93.38 200 LYS A C 1
ATOM 1573 O O . LYS A 1 200 ? -9.666 -2.992 18.311 1.00 93.38 200 LYS A O 1
ATOM 1578 N N . GLU A 1 201 ? -9.964 -5.202 17.992 1.00 96.19 201 GLU A N 1
ATOM 1579 C CA . GLU A 1 201 ? -11.271 -5.105 17.314 1.00 96.19 201 GLU A CA 1
ATOM 1580 C C . GLU A 1 201 ? -11.273 -4.078 16.171 1.00 96.19 201 GLU A C 1
ATOM 1582 O O . GLU A 1 201 ? -12.161 -3.234 16.076 1.00 96.19 201 GLU A O 1
ATOM 1587 N N . ARG A 1 202 ? -10.235 -4.123 15.328 1.00 96.94 202 ARG A N 1
ATOM 1588 C CA . ARG A 1 202 ? -10.081 -3.182 14.217 1.00 96.94 202 ARG A CA 1
ATOM 1589 C C . ARG A 1 202 ? -11.229 -3.358 13.230 1.00 96.94 202 ARG A C 1
ATOM 1591 O O . ARG A 1 202 ? -11.583 -4.487 12.891 1.00 96.94 202 ARG A O 1
ATOM 1598 N N . GLN A 1 203 ? -11.773 -2.250 12.751 1.00 97.75 203 GLN A N 1
ATOM 1599 C CA . GLN A 1 203 ? -12.810 -2.229 11.726 1.00 97.75 203 GLN A CA 1
ATOM 1600 C C . GLN A 1 203 ? -12.416 -1.251 10.632 1.00 97.75 203 GLN A C 1
ATOM 1602 O O . GLN A 1 203 ? -11.917 -0.165 10.924 1.00 97.75 203 GLN A O 1
ATOM 1607 N N . LEU A 1 204 ? -12.648 -1.647 9.384 1.00 97.94 204 LEU A N 1
ATOM 1608 C CA . LEU A 1 204 ? -12.409 -0.825 8.207 1.00 97.94 204 LEU A CA 1
ATOM 1609 C C . LEU A 1 204 ? -13.734 -0.244 7.717 1.00 97.94 204 LEU A C 1
ATOM 1611 O O . LEU A 1 204 ? -14.730 -0.960 7.624 1.00 97.94 204 LEU A O 1
ATOM 1615 N N . GLN A 1 205 ? -13.730 1.039 7.369 1.00 98.00 205 GLN A N 1
ATOM 1616 C CA . GLN A 1 205 ? -14.847 1.703 6.711 1.00 98.00 205 GLN A CA 1
ATOM 1617 C C . GLN A 1 205 ? -14.370 2.384 5.427 1.00 98.00 205 GLN A C 1
ATOM 1619 O O . GLN A 1 205 ? -13.591 3.336 5.472 1.00 98.00 205 GLN A O 1
ATOM 1624 N N . TRP A 1 206 ? -14.867 1.918 4.282 1.00 96.75 206 TRP A N 1
ATOM 1625 C CA . TRP A 1 206 ? -14.644 2.568 2.990 1.00 96.75 206 TRP A CA 1
ATOM 1626 C C . TRP A 1 206 ? -15.339 3.933 2.940 1.00 96.75 206 TRP A C 1
ATOM 1628 O O . TRP A 1 206 ? -16.505 4.055 3.328 1.00 96.75 206 TRP A O 1
ATOM 1638 N N . GLN A 1 207 ? -14.635 4.946 2.442 1.00 94.50 207 GLN A N 1
ATOM 1639 C CA . GLN A 1 207 ? -15.181 6.287 2.230 1.00 94.50 207 GLN A CA 1
ATOM 1640 C C . GLN A 1 207 ? -15.826 6.367 0.839 1.00 94.50 207 GLN A C 1
ATOM 1642 O O . GLN A 1 207 ? -15.340 5.749 -0.110 1.00 94.50 207 GLN A O 1
ATOM 1647 N N . ARG A 1 208 ? -16.961 7.066 0.745 1.00 76.69 208 ARG A N 1
ATOM 1648 C CA . ARG A 1 208 ? -17.753 7.210 -0.489 1.00 76.69 208 ARG A CA 1
ATOM 1649 C C . ARG A 1 208 ? -17.410 8.477 -1.248 1.00 76.69 208 ARG A C 1
ATOM 1651 O O . ARG A 1 208 ? -17.155 9.491 -0.566 1.00 76.69 208 ARG A O 1
#

Foldseek 3Di:
DDDDDFPFLDLPPPDPPDCPVPPVVVVVPPVPDPDDDPPVVPPWLKDWQLLLLVSQQSSQCPPPVHGDDSQLCQFAEAEDDDQQNVPHQPVVVPPVDDAGDTHPDGDPRRDMDTEQKWKWWAFDVRGHTYIYHDPDDVVSQCQCPDCVHPVPLRTPDIWIGGSSHTWTKWKWFQWPVGDIDTDGSVCSVVCVRPPPTPRHPIDMDTDD